Protein AF-A0A433DBE7-F1 (afdb_monomer)

Foldseek 3Di:
DDDVVVVPDDLVVVLVVLLPDDPVVLVVQLVPDVVSVCSSLADLQNQQAAAPCPPPDLVRLQVDALVNLLVVLVSHDLSNLCSHAHHASASHHLRYACSSVLSNQQRRQAHQEYHHENYPHDALQVNLVSLVVSCVVPVVRANQRHQEYHHHHPPPDPVGQRFDFPVSVVSNQVSNVSNNDDDPPPPPDDDDDDDDDDDDDDDDDPPSPHYQFDQAPPPSRGTWDQAAAQPPPRDDPDRTHGLQRWQAAPQPRGTHDPVCCVVFWDQAQDPPPPDDDRSHIHGPVRLVVQAAPPVRHRDDVVFFDCAAPPPRDGDGDHDPPPDDDDGHHDPVRVPDDDDDDDDDDDDPCVVVVVVVVVVPDDD

Sequence (363 aa):
MSHPALLAIPRELTISIAAYFPLRDLVRLANVNRELRSLVYDAFDFWSDLTLTEGMSVEQREALSDDMLENFISVFTLQARSGIHHVDISESGPQVTTRSVDFILTHCPNLRTFSLKSCASINPDNLAHTLTLLLFKNPPLRLPHLSNLYLRNELRQEDRILQADFTTITTIEYCLRTFSCLEPSSSTNAPATPTQTATQTATKSPSLKLTDLHTCELCRNYYAAPTPPCSRCGALNHSHLCFVCQSFCDGCFAQFCHRCVSHECRAVMCQCTLKDMDVMCYCRSCRGGHQCAGCGHLWCPKHIVETCTKCHVAGWCQTCAVQRGGALVCAGCVDSKEKMRSEGDGKWWQKLLRLEREGGKGL

InterPro domains:
  IPR001810 F-box domain [PF12937] (7-52)
  IPR001810 F-box domain [PS50181] (3-50)
  IPR032675 Leucine-rich repeat domain superfamily [G3DSA:3.80.10.10] (3-153)
  IPR036047 F-box-like domain superfamily [SSF81383] (4-58)

Nearest PDB structures (foldseek):
  5jh5-assembly1_A  TM=5.463E-01  e=1.132E-05  Homo sapiens
  1fs2-assembly1_C  TM=3.642E-01  e=5.449E-05  Homo sapiens
  7pmn-assembly1_L  TM=6.104E-01  e=4.445E-03  Saccharomyces cerevisiae
  3v7d-assembly1_B  TM=5.652E-01  e=2.487E-01  Saccharomyces cerevisiae S288C

pLDDT: mean 73.62, std 21.3, range [32.91, 98.19]

Organism: NCBI:txid994334

Radius of gyration: 27.92 Å; Cα contacts (8 Å, |Δi|>4): 488; chains: 1; bounding box: 74×43×86 Å

Structure (mmCIF, N/CA/C/O backbone):
data_AF-A0A433DBE7-F1
#
_entry.id   AF-A0A433DBE7-F1
#
loop_
_atom_site.group_PDB
_atom_site.id
_atom_site.type_symbol
_atom_site.label_atom_id
_atom_site.label_alt_id
_atom_site.label_comp_id
_atom_site.label_asym_id
_atom_site.label_entity_id
_atom_site.label_seq_id
_atom_site.pdbx_PDB_ins_code
_atom_site.Cartn_x
_atom_site.Cartn_y
_atom_site.Cartn_z
_atom_site.occupancy
_atom_site.B_iso_or_equiv
_atom_site.auth_seq_id
_atom_site.auth_comp_id
_atom_site.auth_asym_id
_atom_site.auth_atom_id
_atom_site.pdbx_PDB_model_num
ATOM 1 N N . MET A 1 1 ? 34.706 0.590 -18.967 1.00 50.75 1 MET A N 1
ATOM 2 C CA . MET A 1 1 ? 34.874 -0.462 -19.993 1.00 50.75 1 MET A CA 1
ATOM 3 C C . MET A 1 1 ? 33.715 -1.432 -19.850 1.00 50.75 1 MET A C 1
ATOM 5 O O . MET A 1 1 ? 33.686 -2.195 -18.895 1.00 50.75 1 MET A O 1
ATOM 9 N N . SER A 1 2 ? 32.707 -1.326 -20.711 1.00 52.03 2 SER A N 1
ATOM 10 C CA . SER A 1 2 ? 31.587 -2.268 -20.767 1.00 52.03 2 SER A CA 1
ATOM 11 C C . SER A 1 2 ? 32.088 -3.593 -21.348 1.00 52.03 2 SER A C 1
ATOM 13 O O . SER A 1 2 ? 32.649 -3.610 -22.440 1.00 52.03 2 SER A O 1
ATOM 15 N N . HIS A 1 3 ? 31.942 -4.699 -20.613 1.00 56.44 3 HIS A N 1
ATOM 16 C CA . HIS A 1 3 ? 32.253 -6.027 -21.142 1.00 56.44 3 HIS A CA 1
ATOM 17 C C . HIS A 1 3 ? 31.269 -6.351 -22.283 1.00 56.44 3 HIS A C 1
ATOM 19 O O . HIS A 1 3 ? 30.069 -6.444 -22.018 1.00 56.44 3 HIS A O 1
ATOM 25 N N . PRO A 1 4 ? 31.733 -6.562 -23.529 1.00 67.88 4 PRO A N 1
ATOM 26 C CA . PRO A 1 4 ? 30.855 -6.756 -24.688 1.00 67.88 4 PRO A CA 1
ATOM 27 C C . PRO A 1 4 ? 30.027 -8.052 -24.630 1.00 67.88 4 PRO A C 1
ATOM 29 O O . PRO A 1 4 ? 29.067 -8.201 -25.375 1.00 67.88 4 PRO A O 1
ATOM 32 N N . ALA A 1 5 ? 30.364 -8.983 -23.731 1.00 73.94 5 ALA A N 1
ATOM 33 C CA . ALA A 1 5 ? 29.728 -10.295 -23.657 1.00 73.94 5 ALA A CA 1
ATOM 34 C C . ALA A 1 5 ? 28.275 -10.267 -23.144 1.00 73.94 5 ALA A C 1
ATOM 36 O O . ALA A 1 5 ? 27.462 -11.056 -23.610 1.00 73.94 5 ALA A O 1
ATOM 37 N N . LEU A 1 6 ? 27.928 -9.366 -22.215 1.00 68.44 6 LEU A N 1
ATOM 38 C CA . LEU A 1 6 ? 26.564 -9.295 -21.661 1.00 68.44 6 LEU A CA 1
ATOM 39 C C . LEU A 1 6 ? 25.568 -8.653 -22.634 1.00 68.44 6 LEU A C 1
ATOM 41 O O . LEU A 1 6 ? 24.404 -9.030 -22.642 1.00 68.44 6 LEU A O 1
ATOM 45 N N . LEU A 1 7 ? 26.032 -7.730 -23.481 1.00 72.69 7 LEU A N 1
ATOM 46 C CA . LEU A 1 7 ? 25.197 -7.074 -24.495 1.00 72.69 7 LEU A CA 1
ATOM 47 C C . LEU A 1 7 ? 24.968 -7.950 -25.736 1.00 72.69 7 LEU A C 1
ATOM 49 O O . LEU A 1 7 ? 24.105 -7.651 -26.551 1.00 72.69 7 LEU A O 1
ATOM 53 N N . ALA A 1 8 ? 25.723 -9.043 -25.878 1.00 87.62 8 ALA A N 1
ATOM 54 C CA . ALA A 1 8 ? 25.512 -10.029 -26.935 1.00 87.62 8 ALA A CA 1
ATOM 55 C C . ALA A 1 8 ? 24.363 -11.006 -26.622 1.00 87.62 8 ALA A C 1
ATOM 57 O O . ALA A 1 8 ? 23.946 -11.759 -27.501 1.00 87.62 8 ALA A O 1
ATOM 58 N N . ILE A 1 9 ? 23.863 -11.022 -25.379 1.00 89.19 9 ILE A N 1
ATOM 59 C C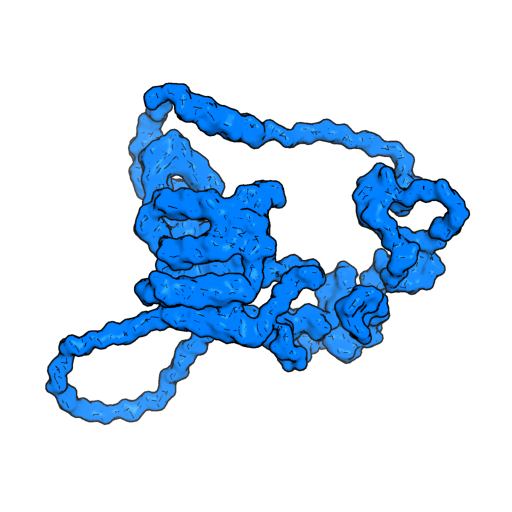A . ILE A 1 9 ? 22.735 -11.866 -24.985 1.00 89.19 9 ILE A CA 1
ATOM 60 C C . ILE A 1 9 ? 21.443 -11.236 -25.529 1.00 89.19 9 ILE A C 1
ATOM 62 O O . ILE A 1 9 ? 21.186 -10.063 -25.252 1.00 89.19 9 ILE A O 1
ATOM 66 N N . PRO A 1 10 ? 20.599 -11.993 -26.256 1.00 92.81 10 PRO A N 1
ATOM 67 C CA . PRO A 1 10 ? 19.281 -11.532 -26.677 1.00 92.81 10 PRO A CA 1
ATOM 68 C C . PRO A 1 10 ? 18.478 -10.913 -25.528 1.00 92.81 10 PRO A C 1
ATOM 70 O O . PRO A 1 10 ? 18.508 -11.395 -24.387 1.00 92.81 10 PRO A O 1
ATOM 73 N N . ARG A 1 11 ? 17.733 -9.847 -25.835 1.00 90.88 11 ARG A N 1
ATOM 74 C CA . ARG A 1 11 ? 16.948 -9.084 -24.854 1.00 90.88 11 ARG A CA 1
ATOM 75 C C . ARG A 1 11 ? 16.000 -9.991 -24.073 1.00 90.88 11 ARG A C 1
ATOM 77 O O . ARG A 1 11 ? 15.890 -9.864 -22.859 1.00 90.88 11 ARG A O 1
ATOM 84 N N . GLU A 1 12 ? 15.366 -10.931 -24.756 1.00 90.38 12 GLU A N 1
ATOM 85 C CA . GLU A 1 12 ? 14.379 -11.862 -24.213 1.00 90.38 12 GLU A CA 1
ATOM 86 C C . GLU A 1 12 ? 15.004 -12.801 -23.176 1.00 90.38 12 GLU A C 1
ATOM 88 O O . GLU A 1 12 ? 14.407 -13.062 -22.132 1.00 90.38 12 GLU A O 1
ATOM 93 N N . LEU A 1 13 ? 16.234 -13.265 -23.424 1.00 92.38 13 LEU A N 1
ATOM 94 C CA . LEU A 1 13 ? 16.976 -14.096 -22.475 1.00 92.38 13 LEU A CA 1
ATOM 95 C C . LEU A 1 13 ? 17.430 -13.281 -21.265 1.00 92.38 13 LEU A C 1
ATOM 97 O O . LEU A 1 13 ? 17.330 -13.761 -20.140 1.00 92.38 13 LEU A O 1
ATOM 101 N N . THR A 1 14 ? 17.862 -12.036 -21.474 1.00 91.25 14 THR A N 1
ATOM 102 C CA . THR A 1 14 ? 18.211 -11.129 -20.370 1.00 91.25 14 THR A CA 1
ATOM 103 C C . THR A 1 14 ? 16.998 -10.852 -19.482 1.00 91.25 14 THR A C 1
ATOM 105 O O . THR A 1 14 ? 17.114 -10.925 -18.261 1.00 91.25 14 THR A O 1
ATOM 108 N N . ILE A 1 15 ? 15.825 -10.610 -20.082 1.00 91.00 15 ILE A N 1
ATOM 109 C CA . ILE A 1 15 ? 14.562 -10.441 -19.350 1.00 91.00 15 ILE A CA 1
ATOM 110 C C . ILE A 1 15 ? 14.216 -11.726 -18.584 1.00 91.00 15 ILE A C 1
ATOM 112 O O . ILE A 1 15 ? 13.921 -11.679 -17.394 1.00 91.00 15 ILE A O 1
ATOM 116 N N . SER A 1 16 ? 14.319 -12.884 -19.237 1.00 92.62 16 SER A N 1
ATOM 117 C CA . SER A 1 16 ? 14.012 -14.177 -18.614 1.00 92.62 16 SER A CA 1
ATOM 118 C C . SER A 1 16 ? 14.919 -14.480 -17.420 1.00 92.62 16 SER A C 1
ATOM 120 O O . SER A 1 16 ? 14.446 -14.991 -16.414 1.00 92.62 16 SER A O 1
ATOM 122 N N . ILE A 1 17 ? 16.211 -14.143 -17.499 1.00 93.31 17 ILE A N 1
ATOM 123 C CA . ILE A 1 17 ? 17.152 -14.294 -16.380 1.00 93.31 17 ILE A CA 1
ATOM 124 C C . ILE A 1 17 ? 16.806 -13.308 -15.259 1.00 93.31 17 ILE A C 1
ATOM 126 O O . ILE A 1 17 ? 16.744 -13.698 -14.095 1.00 93.31 17 ILE A O 1
ATOM 130 N N . ALA A 1 18 ? 16.562 -12.041 -15.607 1.00 94.06 18 ALA A N 1
ATOM 131 C CA . ALA A 1 18 ? 16.257 -10.993 -14.640 1.00 94.06 18 ALA A CA 1
ATOM 132 C C . ALA A 1 18 ? 14.941 -11.248 -13.885 1.00 94.06 18 ALA A C 1
ATOM 134 O O . ALA A 1 18 ? 14.859 -10.904 -12.712 1.00 94.06 18 ALA A O 1
ATOM 135 N N . ALA A 1 19 ? 13.963 -11.927 -14.494 1.00 92.75 19 ALA A N 1
ATOM 136 C CA . ALA A 1 19 ? 12.694 -12.297 -13.857 1.00 92.75 19 ALA A CA 1
ATOM 137 C C . ALA A 1 19 ? 12.853 -13.134 -12.570 1.00 92.75 19 ALA A C 1
ATOM 139 O O . ALA A 1 19 ? 11.936 -13.185 -11.755 1.00 92.75 19 ALA A O 1
ATOM 140 N N . TYR A 1 20 ? 14.002 -13.790 -12.376 1.00 93.69 20 TYR A N 1
ATOM 141 C CA . TYR A 1 20 ? 14.302 -14.567 -11.168 1.00 93.69 20 TYR A CA 1
ATOM 142 C C . TYR A 1 20 ? 14.985 -13.752 -10.064 1.00 93.69 20 TYR A C 1
ATOM 144 O O . TYR A 1 20 ? 15.250 -14.289 -8.986 1.00 93.69 20 TYR A O 1
ATOM 152 N N . PHE A 1 21 ? 15.315 -12.483 -10.311 1.00 92.81 21 PHE A N 1
ATOM 153 C CA . PHE A 1 21 ? 15.947 -11.632 -9.312 1.00 92.81 21 PHE A CA 1
ATOM 154 C C . PHE A 1 21 ? 14.909 -10.959 -8.412 1.00 92.81 21 PHE A C 1
ATOM 156 O O . PHE A 1 21 ? 13.890 -10.473 -8.902 1.00 92.81 21 PHE A O 1
ATOM 163 N N . PRO A 1 22 ? 15.175 -10.863 -7.096 1.00 90.56 22 PRO A N 1
ATOM 164 C CA . PRO A 1 22 ? 14.354 -10.044 -6.219 1.00 90.56 22 PRO A CA 1
ATOM 165 C C . PRO A 1 22 ? 14.453 -8.568 -6.628 1.00 90.56 22 PRO A C 1
ATOM 167 O O . PRO A 1 22 ? 15.457 -8.134 -7.203 1.00 90.56 22 PRO A O 1
ATOM 170 N N . LEU A 1 23 ? 13.446 -7.772 -6.256 1.00 89.06 23 LEU A N 1
ATOM 171 C CA . LEU A 1 23 ? 13.326 -6.349 -6.603 1.00 89.06 23 LEU A CA 1
ATOM 172 C C . LEU A 1 23 ? 14.629 -5.561 -6.382 1.00 89.06 23 LEU A C 1
ATOM 174 O O . LEU A 1 23 ? 15.080 -4.796 -7.235 1.00 89.06 23 LEU A O 1
ATOM 178 N N . ARG A 1 24 ? 15.290 -5.797 -5.244 1.00 89.94 24 ARG A N 1
ATOM 179 C CA . ARG A 1 24 ? 16.562 -5.153 -4.892 1.00 89.94 24 ARG A CA 1
ATOM 180 C C . ARG A 1 24 ? 17.674 -5.441 -5.903 1.00 89.94 24 ARG A C 1
ATOM 182 O O . ARG A 1 24 ? 18.467 -4.550 -6.216 1.00 89.94 24 ARG A O 1
ATOM 189 N N . ASP A 1 25 ? 17.764 -6.675 -6.380 1.00 93.19 25 ASP A N 1
ATOM 190 C CA . ASP A 1 25 ? 18.805 -7.089 -7.315 1.00 93.19 25 ASP A CA 1
ATOM 191 C C . ASP A 1 25 ? 18.465 -6.678 -8.752 1.00 93.19 25 ASP A C 1
ATOM 193 O O . ASP A 1 25 ? 19.377 -6.321 -9.497 1.00 93.19 25 ASP A O 1
ATOM 197 N N . LEU A 1 26 ? 17.178 -6.570 -9.104 1.00 93.62 26 LEU A N 1
ATOM 198 C CA . LEU A 1 26 ? 16.728 -5.920 -10.341 1.00 93.62 26 LEU A CA 1
ATOM 199 C C . LEU A 1 26 ? 17.168 -4.453 -10.411 1.00 93.62 26 LEU A C 1
ATOM 201 O O . LEU A 1 26 ? 17.755 -4.027 -11.406 1.00 93.62 26 LEU A O 1
ATOM 205 N N . VAL A 1 27 ? 16.964 -3.684 -9.337 1.00 92.38 27 VAL A N 1
ATOM 206 C CA . VAL A 1 27 ? 17.401 -2.277 -9.274 1.00 92.38 27 VAL A CA 1
ATOM 207 C C . VAL A 1 27 ? 18.926 -2.166 -9.378 1.00 92.38 27 VAL A C 1
ATOM 209 O O . VAL A 1 27 ? 19.447 -1.286 -10.066 1.00 92.38 27 VAL A O 1
ATOM 212 N N . ARG A 1 28 ? 19.671 -3.082 -8.748 1.00 93.75 28 ARG A N 1
ATOM 213 C CA . ARG A 1 28 ? 21.136 -3.142 -8.885 1.00 93.75 28 ARG A CA 1
ATOM 214 C C . ARG A 1 28 ? 21.564 -3.467 -10.310 1.00 93.75 28 ARG A C 1
ATOM 216 O O . ARG A 1 28 ? 22.473 -2.813 -10.813 1.00 93.75 28 ARG A O 1
ATOM 223 N N . LEU A 1 29 ? 20.905 -4.428 -10.957 1.00 93.81 29 LEU A N 1
ATOM 224 C CA . LEU A 1 29 ? 21.154 -4.793 -12.349 1.00 93.81 29 LEU A CA 1
ATOM 225 C C . LEU A 1 29 ? 20.909 -3.599 -13.281 1.00 93.81 29 LEU A C 1
ATOM 227 O O . LEU A 1 29 ? 21.748 -3.300 -14.131 1.00 93.81 29 LEU A O 1
ATOM 231 N N . ALA A 1 30 ? 19.814 -2.867 -13.068 1.00 93.75 30 ALA A N 1
ATOM 232 C CA . ALA A 1 30 ? 19.486 -1.651 -13.809 1.00 93.75 30 ALA A CA 1
ATOM 233 C C . ALA A 1 30 ? 20.556 -0.553 -13.660 1.00 93.75 30 ALA A C 1
ATOM 235 O O . ALA A 1 30 ? 20.734 0.264 -14.559 1.00 93.75 30 ALA A O 1
ATOM 236 N N . ASN A 1 31 ? 21.308 -0.541 -12.557 1.00 93.50 31 ASN A N 1
ATOM 237 C CA . ASN A 1 31 ? 22.376 0.431 -12.317 1.00 93.50 31 ASN A CA 1
ATOM 238 C C . ASN A 1 31 ? 23.736 0.029 -12.917 1.00 93.50 31 ASN A C 1
ATOM 240 O O . ASN A 1 31 ? 24.676 0.819 -12.855 1.00 93.50 31 ASN A O 1
ATOM 244 N N . VAL A 1 32 ? 23.864 -1.159 -13.519 1.00 93.06 32 VAL A N 1
ATOM 245 C CA . VAL A 1 32 ? 25.127 -1.610 -14.133 1.00 93.06 32 VAL A CA 1
ATOM 246 C C . VAL A 1 32 ? 25.443 -0.829 -15.412 1.00 93.06 32 VAL A C 1
ATOM 248 O O . VAL A 1 32 ? 26.590 -0.439 -15.627 1.00 93.06 32 VAL A O 1
ATOM 251 N N . ASN A 1 33 ? 24.452 -0.613 -16.284 1.00 92.50 33 ASN A N 1
ATOM 252 C CA . ASN A 1 33 ? 24.598 0.191 -17.499 1.00 92.50 33 ASN A CA 1
ATOM 253 C C . ASN A 1 33 ? 23.239 0.713 -18.009 1.00 92.50 33 ASN A C 1
ATOM 255 O O . ASN A 1 33 ? 22.182 0.241 -17.598 1.00 92.50 33 ASN A O 1
ATOM 259 N N . ARG A 1 34 ? 23.268 1.680 -18.937 1.00 92.00 34 ARG A N 1
ATOM 260 C CA . ARG A 1 34 ? 22.068 2.348 -19.478 1.00 92.00 34 ARG A CA 1
ATOM 261 C C . ARG A 1 34 ? 21.113 1.407 -20.225 1.00 92.00 34 ARG A C 1
ATOM 263 O O . ARG A 1 34 ? 19.908 1.634 -20.206 1.00 92.00 34 ARG A O 1
ATOM 270 N N . GLU A 1 35 ? 21.638 0.386 -20.888 1.00 91.44 35 GLU A N 1
ATOM 271 C CA . GLU A 1 35 ? 20.850 -0.548 -21.697 1.00 91.44 35 GLU A CA 1
ATOM 272 C C . GLU A 1 35 ? 20.056 -1.503 -20.800 1.00 91.44 35 GLU A C 1
ATOM 274 O O . GLU A 1 35 ? 18.844 -1.633 -20.956 1.00 91.44 35 GLU A O 1
ATOM 279 N N . LEU A 1 36 ? 20.706 -2.055 -19.769 1.00 92.44 36 LEU A N 1
ATOM 280 C CA . LEU A 1 36 ? 20.051 -2.816 -18.703 1.00 92.44 36 LEU A CA 1
ATOM 281 C C . LEU A 1 36 ? 19.061 -1.953 -17.924 1.00 92.44 36 LEU A C 1
ATOM 283 O O . LEU A 1 36 ? 17.992 -2.437 -17.569 1.00 92.44 36 LEU A O 1
ATOM 287 N N . ARG A 1 37 ? 19.381 -0.672 -17.703 1.00 93.69 37 ARG A N 1
ATOM 288 C CA . ARG A 1 37 ? 18.461 0.279 -17.073 1.00 93.69 37 ARG A CA 1
ATOM 289 C C . ARG A 1 37 ? 17.140 0.367 -17.831 1.00 93.69 37 ARG A C 1
ATOM 291 O O . ARG A 1 37 ? 16.094 0.186 -17.222 1.00 93.69 37 ARG A O 1
ATOM 298 N N . SER A 1 38 ? 17.195 0.635 -19.136 1.00 92.81 38 SER A N 1
ATOM 299 C CA . SER A 1 38 ? 15.995 0.690 -19.983 1.00 92.81 38 SER A CA 1
ATOM 300 C C . SER A 1 38 ? 15.298 -0.666 -20.016 1.00 92.81 38 SER A C 1
ATOM 302 O O . SER A 1 38 ? 14.111 -0.744 -19.737 1.00 92.81 38 SER A O 1
ATOM 304 N N . LEU A 1 39 ? 16.036 -1.758 -20.228 1.00 92.88 39 LEU A N 1
ATOM 305 C CA . LEU A 1 39 ? 15.462 -3.102 -20.277 1.00 92.88 39 LEU A CA 1
ATOM 306 C C . LEU A 1 39 ? 14.678 -3.458 -19.007 1.00 92.88 39 LEU A C 1
ATOM 308 O O . LEU A 1 39 ? 13.568 -3.967 -19.119 1.00 92.88 39 LEU A O 1
ATOM 312 N N . VAL A 1 40 ? 15.237 -3.179 -17.828 1.00 94.12 40 VAL A N 1
ATOM 313 C CA . VAL A 1 40 ? 14.621 -3.491 -16.533 1.00 94.12 40 VAL A CA 1
ATOM 314 C C . VAL A 1 40 ? 13.462 -2.538 -16.230 1.00 94.12 40 VAL A C 1
ATOM 316 O O . VAL A 1 40 ? 12.374 -3.002 -15.904 1.00 94.12 40 VAL A O 1
ATOM 319 N N . TYR A 1 41 ? 13.640 -1.221 -16.383 1.00 93.88 41 TYR A N 1
ATOM 320 C CA . TYR A 1 41 ? 12.588 -0.242 -16.070 1.00 93.88 41 TYR A CA 1
ATOM 321 C C . TYR A 1 41 ? 11.450 -0.175 -17.101 1.00 93.88 41 TYR A C 1
ATOM 323 O O . TYR A 1 41 ? 10.397 0.366 -16.774 1.00 93.88 41 TYR A O 1
ATOM 331 N N . ASP A 1 42 ? 11.624 -0.748 -18.297 1.00 92.88 42 ASP A N 1
ATOM 332 C CA . ASP A 1 42 ? 10.579 -0.861 -19.327 1.00 92.88 42 ASP A CA 1
ATOM 333 C C . ASP A 1 42 ? 9.865 -2.223 -19.319 1.00 92.88 42 ASP A C 1
ATOM 335 O O . ASP A 1 42 ? 8.854 -2.401 -20.003 1.00 92.88 42 ASP A O 1
ATOM 339 N N . ALA A 1 43 ? 10.373 -3.203 -18.566 1.00 91.62 43 ALA A N 1
ATOM 340 C CA . ALA A 1 43 ? 9.785 -4.534 -18.491 1.00 91.62 43 ALA A CA 1
ATOM 341 C C . ALA A 1 43 ? 8.510 -4.526 -17.637 1.00 91.62 43 ALA A C 1
ATOM 343 O O . ALA A 1 43 ? 8.567 -4.496 -16.413 1.00 91.62 43 ALA A O 1
ATOM 344 N N . PHE A 1 44 ? 7.356 -4.593 -18.303 1.00 91.00 44 PHE A N 1
ATOM 345 C CA . PHE A 1 44 ? 6.025 -4.619 -17.686 1.00 91.00 44 PHE A CA 1
ATOM 346 C C . PHE A 1 44 ? 5.895 -5.660 -16.560 1.00 91.00 44 PHE A C 1
ATOM 348 O O . PHE A 1 44 ? 5.421 -5.332 -15.476 1.00 91.00 44 PHE A O 1
ATOM 355 N N . ASP A 1 45 ? 6.364 -6.889 -16.793 1.00 88.50 45 ASP A N 1
ATOM 356 C CA . ASP A 1 45 ? 6.149 -8.015 -15.875 1.00 88.50 45 ASP A CA 1
ATOM 357 C C . ASP A 1 45 ? 6.997 -7.949 -14.594 1.00 88.50 45 ASP A C 1
ATOM 359 O O . ASP A 1 45 ? 6.668 -8.598 -13.606 1.00 88.50 45 ASP A O 1
ATOM 363 N N . PHE A 1 46 ? 8.083 -7.168 -14.572 1.00 92.88 46 PHE A N 1
ATOM 364 C CA . PHE A 1 46 ? 8.984 -7.111 -13.410 1.00 92.88 46 PHE A CA 1
ATOM 365 C C . PHE A 1 46 ? 8.414 -6.324 -12.241 1.00 92.88 46 PHE A C 1
ATOM 367 O O . PHE A 1 46 ? 8.810 -6.537 -11.099 1.00 92.88 46 PHE A O 1
ATOM 374 N N . TRP A 1 47 ? 7.500 -5.403 -12.529 1.00 94.88 47 TRP A N 1
ATOM 375 C CA . TRP A 1 47 ? 7.003 -4.440 -11.552 1.00 94.88 47 TRP A CA 1
ATOM 376 C C . TRP A 1 47 ? 5.578 -4.755 -11.108 1.00 94.88 47 TRP A C 1
ATOM 378 O O . TRP A 1 47 ? 4.935 -3.914 -10.486 1.00 94.88 47 TRP A O 1
ATOM 388 N N . SER A 1 48 ? 5.071 -5.960 -11.405 1.00 95.38 48 SER A N 1
ATOM 389 C CA . SER A 1 48 ? 3.716 -6.359 -11.014 1.00 95.38 48 SER A CA 1
ATOM 390 C C . SER A 1 48 ? 3.493 -6.332 -9.509 1.00 95.38 48 SER A C 1
ATOM 392 O O . SER A 1 48 ? 2.372 -6.072 -9.064 1.00 95.38 48 SER A O 1
ATOM 394 N N . ASP A 1 49 ? 4.556 -6.586 -8.748 1.00 95.88 49 ASP A N 1
ATOM 395 C CA . ASP A 1 49 ? 4.588 -6.511 -7.295 1.00 95.88 49 ASP A CA 1
ATOM 396 C C . ASP A 1 49 ? 5.711 -5.574 -6.849 1.00 95.88 49 ASP A C 1
ATOM 398 O O . ASP A 1 49 ? 6.893 -5.820 -7.099 1.00 95.88 49 ASP A O 1
ATOM 402 N N . LEU A 1 50 ? 5.321 -4.469 -6.220 1.00 95.81 50 LEU A N 1
ATOM 403 C CA . LEU A 1 50 ? 6.218 -3.452 -5.714 1.00 95.81 50 LEU A CA 1
ATOM 404 C C . LEU A 1 50 ? 6.154 -3.391 -4.189 1.00 95.81 50 LEU A C 1
ATOM 406 O O . LEU A 1 50 ? 5.540 -2.496 -3.605 1.00 95.81 50 LEU A O 1
ATOM 410 N N . THR A 1 51 ? 6.835 -4.342 -3.557 1.00 95.00 51 THR A N 1
ATOM 411 C CA . THR A 1 51 ? 7.026 -4.377 -2.106 1.00 95.00 51 THR A CA 1
ATOM 412 C C . THR A 1 51 ? 8.324 -3.658 -1.736 1.00 95.00 51 THR A C 1
ATOM 414 O O . THR A 1 51 ? 9.423 -4.191 -1.885 1.00 95.00 51 THR A O 1
ATOM 417 N N . LEU A 1 52 ? 8.210 -2.408 -1.281 1.00 92.62 52 LEU A N 1
ATOM 418 C CA . LEU A 1 52 ? 9.370 -1.523 -1.119 1.00 92.62 52 LEU A CA 1
ATOM 419 C C . LEU A 1 52 ? 10.086 -1.687 0.213 1.00 92.62 52 LEU A C 1
ATOM 421 O O . LEU A 1 52 ? 11.265 -1.366 0.288 1.00 92.62 52 LEU A O 1
ATOM 425 N N . THR A 1 53 ? 9.408 -2.193 1.240 1.00 91.56 53 THR A N 1
ATOM 426 C CA . THR A 1 53 ? 9.962 -2.327 2.593 1.00 91.56 53 THR A CA 1
ATOM 427 C C . THR A 1 53 ? 10.524 -3.718 2.897 1.00 91.56 53 THR A C 1
ATOM 429 O O . THR A 1 53 ? 11.130 -3.921 3.954 1.00 91.56 53 THR A O 1
ATOM 432 N N . GLU A 1 54 ? 10.400 -4.672 1.968 1.00 90.62 54 GLU A N 1
ATOM 433 C CA . GLU A 1 54 ? 10.902 -6.034 2.146 1.00 90.62 54 GLU A CA 1
ATOM 434 C C . GLU A 1 54 ? 12.433 -6.060 2.274 1.00 90.62 54 GLU A C 1
ATOM 436 O O . GLU A 1 54 ? 13.181 -5.516 1.460 1.00 90.62 54 GLU A O 1
ATOM 441 N N . GLY A 1 55 ? 12.919 -6.701 3.340 1.00 88.00 55 GLY A N 1
ATOM 442 C CA . GLY A 1 55 ? 14.351 -6.819 3.618 1.00 88.00 55 GLY A CA 1
ATOM 443 C C . GLY A 1 55 ? 15.038 -5.516 4.051 1.00 88.00 55 GLY A C 1
ATOM 444 O O . GLY A 1 55 ? 16.266 -5.510 4.186 1.00 88.00 55 GLY A O 1
ATOM 445 N N . MET A 1 56 ? 14.288 -4.431 4.286 1.00 91.50 56 MET A N 1
ATOM 446 C CA . MET A 1 56 ? 14.818 -3.182 4.840 1.00 91.50 56 MET A CA 1
ATOM 447 C C . MET A 1 56 ? 14.914 -3.241 6.372 1.00 91.50 56 MET A C 1
ATOM 449 O O . MET A 1 56 ? 14.015 -3.734 7.060 1.00 91.50 56 MET A O 1
ATOM 453 N N . SER A 1 57 ? 15.995 -2.684 6.928 1.00 93.69 57 SER A N 1
ATOM 454 C CA . SER A 1 57 ? 16.095 -2.452 8.374 1.00 93.69 57 SER A CA 1
ATOM 455 C C . SER A 1 57 ? 15.067 -1.410 8.836 1.00 93.69 57 SER A C 1
ATOM 457 O O . SER A 1 57 ? 14.469 -0.706 8.020 1.00 93.69 57 SER A O 1
ATOM 459 N N . VAL A 1 58 ? 14.846 -1.302 10.147 1.00 91.19 58 VAL A N 1
ATOM 460 C CA . VAL A 1 58 ? 13.914 -0.308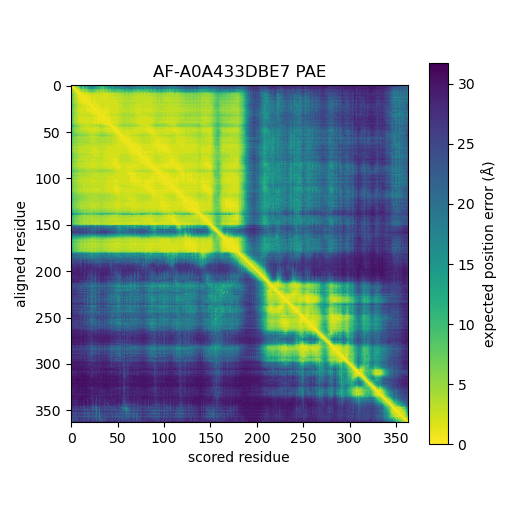 10.710 1.00 91.19 58 VAL A CA 1
ATOM 461 C C . VAL A 1 58 ? 14.340 1.108 10.318 1.00 91.19 58 VAL A C 1
ATOM 463 O O . VAL A 1 58 ? 13.529 1.871 9.808 1.00 91.19 58 VAL A O 1
ATOM 466 N N . GLU A 1 59 ? 15.629 1.424 10.432 1.00 94.44 59 GLU A N 1
ATOM 467 C CA . GLU A 1 59 ? 16.181 2.745 10.106 1.00 94.44 59 GLU A CA 1
ATOM 468 C C . GLU A 1 59 ? 16.017 3.076 8.620 1.00 94.44 59 GLU A C 1
ATOM 470 O O . GLU A 1 59 ? 15.766 4.219 8.248 1.00 94.44 59 GLU A O 1
ATOM 475 N N . GLN A 1 60 ? 16.149 2.070 7.751 1.00 91.81 60 GLN A N 1
ATOM 476 C CA . GLN A 1 60 ? 15.940 2.250 6.318 1.00 91.81 60 GLN A CA 1
ATOM 477 C C . GLN A 1 60 ? 14.470 2.533 6.005 1.00 91.81 60 GLN A C 1
ATOM 479 O O . GLN A 1 60 ? 14.185 3.396 5.178 1.00 91.81 60 GLN A O 1
ATOM 484 N N . ARG A 1 61 ? 13.539 1.825 6.657 1.00 94.00 61 ARG A N 1
ATOM 485 C CA . ARG A 1 61 ? 12.098 2.070 6.504 1.00 94.00 61 ARG A CA 1
ATOM 486 C C . ARG A 1 61 ? 11.704 3.446 7.026 1.00 94.00 61 ARG A C 1
ATOM 488 O O . ARG A 1 61 ? 10.877 4.114 6.413 1.00 94.00 61 ARG A O 1
ATOM 495 N N . GLU A 1 62 ? 12.333 3.895 8.109 1.00 92.38 62 GLU A N 1
ATOM 496 C CA . GLU A 1 62 ? 12.150 5.242 8.655 1.00 92.38 62 GLU A CA 1
ATOM 497 C C . GLU A 1 62 ? 12.687 6.349 7.740 1.0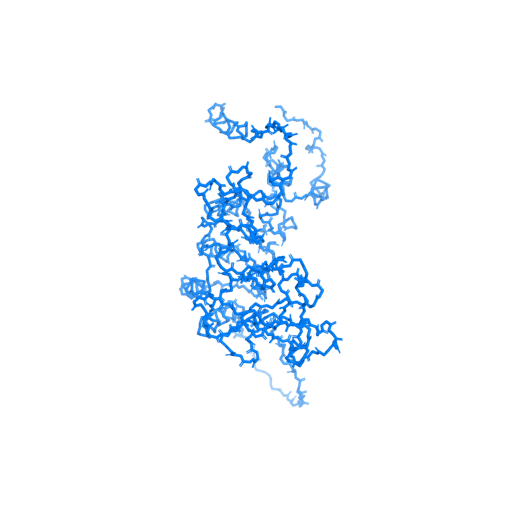0 92.38 62 GLU A C 1
ATOM 499 O O . GLU A 1 62 ? 12.140 7.453 7.723 1.00 92.38 62 GLU A O 1
ATOM 504 N N . ALA A 1 63 ? 13.735 6.047 6.970 1.00 94.69 63 ALA A N 1
ATOM 505 C CA . ALA A 1 63 ? 14.336 6.956 6.001 1.00 94.69 63 ALA A CA 1
ATOM 506 C C . ALA A 1 63 ? 13.614 6.990 4.644 1.00 94.69 63 ALA A C 1
ATOM 508 O O . ALA A 1 63 ? 13.928 7.854 3.826 1.00 94.69 63 ALA A O 1
ATOM 509 N N . LEU A 1 64 ? 12.682 6.066 4.380 1.00 95.50 64 LEU A N 1
ATOM 510 C CA . LEU A 1 64 ? 11.880 6.092 3.160 1.00 95.50 64 LEU A CA 1
ATOM 511 C C . LEU A 1 64 ? 10.960 7.317 3.190 1.00 95.50 64 LEU A C 1
ATOM 513 O O . LEU A 1 64 ? 10.211 7.500 4.147 1.00 95.50 64 LEU A O 1
ATOM 517 N N . SER A 1 65 ? 11.017 8.144 2.148 1.00 97.38 65 SER A N 1
ATOM 518 C CA . SER A 1 65 ? 10.263 9.396 2.044 1.00 97.38 65 SER A CA 1
ATOM 519 C C . SER A 1 65 ? 9.389 9.446 0.795 1.00 97.38 65 SER A C 1
ATOM 521 O O . SER A 1 65 ? 9.623 8.704 -0.164 1.00 97.38 65 SER A O 1
ATOM 523 N N . ASP A 1 66 ? 8.420 10.365 0.783 1.00 98.19 66 ASP A N 1
ATOM 524 C CA . ASP A 1 66 ? 7.597 10.638 -0.402 1.00 98.19 66 ASP A CA 1
ATOM 525 C C . ASP A 1 66 ? 8.460 10.900 -1.648 1.00 98.19 66 ASP A C 1
ATOM 527 O O . ASP A 1 66 ? 8.259 10.275 -2.684 1.00 98.19 66 ASP A O 1
ATOM 531 N N . ASP A 1 67 ? 9.488 11.749 -1.545 1.00 97.75 67 ASP A N 1
ATOM 532 C CA . ASP A 1 67 ? 10.337 12.084 -2.694 1.00 97.75 67 ASP A CA 1
ATOM 533 C C . ASP A 1 67 ? 11.117 10.865 -3.216 1.00 97.75 67 ASP A C 1
ATOM 535 O O . ASP A 1 67 ? 11.352 10.748 -4.418 1.00 97.75 67 ASP A O 1
ATOM 539 N N . MET A 1 68 ? 11.520 9.931 -2.348 1.00 96.19 68 MET A N 1
ATOM 540 C CA . MET A 1 68 ? 12.170 8.691 -2.790 1.00 96.19 68 MET A CA 1
ATOM 541 C C . MET A 1 68 ? 11.200 7.801 -3.570 1.00 96.19 68 MET A C 1
ATOM 543 O O . MET A 1 68 ? 11.578 7.263 -4.611 1.00 96.19 68 MET A O 1
ATOM 547 N N . LEU A 1 69 ? 9.961 7.675 -3.090 1.00 96.56 69 LEU A N 1
ATOM 548 C CA . LEU A 1 69 ? 8.904 6.902 -3.743 1.00 96.56 69 LEU A CA 1
ATOM 549 C C . LEU A 1 69 ? 8.534 7.497 -5.104 1.00 96.56 69 LEU A C 1
ATOM 551 O O . LEU A 1 69 ? 8.495 6.782 -6.108 1.00 96.56 69 LEU A O 1
ATOM 555 N N . GLU A 1 70 ? 8.339 8.813 -5.158 1.00 97.12 70 GLU A N 1
ATOM 556 C CA . GLU A 1 70 ? 8.032 9.535 -6.392 1.00 97.12 70 GLU A CA 1
ATOM 557 C C . GLU A 1 70 ? 9.177 9.442 -7.402 1.00 97.12 70 GLU A C 1
ATOM 559 O O . GLU A 1 70 ? 8.954 9.118 -8.571 1.00 97.12 70 GLU A O 1
ATOM 564 N N . ASN A 1 71 ? 10.421 9.663 -6.968 1.00 95.94 71 ASN A N 1
ATOM 565 C CA . ASN A 1 71 ? 11.590 9.536 -7.838 1.00 95.94 71 ASN A CA 1
ATOM 566 C C . ASN A 1 71 ? 11.742 8.108 -8.366 1.00 95.94 71 ASN A C 1
ATOM 568 O O . ASN A 1 71 ? 12.072 7.919 -9.532 1.00 95.94 71 ASN A O 1
ATOM 572 N N . PHE A 1 72 ? 11.468 7.102 -7.542 1.00 95.00 72 PHE A N 1
ATOM 573 C CA . PHE A 1 72 ? 11.559 5.713 -7.963 1.00 95.00 72 PHE A CA 1
ATOM 574 C C . PHE A 1 72 ? 10.491 5.360 -9.010 1.00 95.00 72 PHE A C 1
ATOM 576 O O . PHE A 1 72 ? 10.826 4.889 -10.097 1.00 95.00 72 PHE A O 1
ATOM 583 N N . ILE A 1 73 ? 9.219 5.669 -8.739 1.00 96.00 73 ILE A N 1
ATOM 584 C CA . ILE A 1 73 ? 8.111 5.374 -9.662 1.00 96.00 73 ILE A CA 1
ATOM 585 C C . ILE A 1 73 ? 8.192 6.238 -10.932 1.00 96.00 73 ILE A C 1
ATOM 587 O O . ILE A 1 73 ? 7.824 5.789 -12.021 1.00 96.00 73 ILE A O 1
ATOM 591 N N . SER A 1 74 ? 8.702 7.469 -10.832 1.00 95.38 74 SER A N 1
ATOM 592 C CA . SER A 1 74 ? 8.812 8.375 -11.981 1.00 95.38 74 SER A CA 1
ATOM 593 C C . SER A 1 74 ? 9.818 7.908 -13.039 1.00 95.38 74 SER A C 1
ATOM 595 O O . SER A 1 74 ? 9.674 8.274 -14.207 1.00 95.38 74 SER A O 1
ATOM 597 N N . VAL A 1 75 ? 10.781 7.053 -12.675 1.00 94.19 75 VAL A N 1
ATOM 598 C CA . VAL A 1 75 ? 11.737 6.452 -13.622 1.00 94.19 75 VAL A CA 1
ATOM 599 C C . VAL A 1 75 ? 11.070 5.415 -14.531 1.00 94.19 75 VAL A C 1
ATOM 601 O O . VAL A 1 75 ? 11.548 5.199 -15.644 1.00 94.19 75 VAL A O 1
ATOM 604 N N . PHE A 1 76 ? 9.960 4.802 -14.106 1.00 94.81 76 PHE A N 1
ATOM 605 C CA . PHE A 1 76 ? 9.221 3.849 -14.932 1.00 94.81 76 PHE A CA 1
ATOM 606 C C . PHE A 1 76 ? 8.548 4.539 -16.119 1.00 94.81 76 PHE A C 1
ATOM 608 O O . PHE A 1 76 ? 7.948 5.613 -15.976 1.00 94.81 76 PHE A O 1
ATOM 615 N N . THR A 1 77 ? 8.568 3.878 -17.277 1.00 94.88 77 THR A N 1
ATOM 616 C CA . THR A 1 77 ? 7.742 4.271 -18.422 1.00 94.88 77 THR A CA 1
ATOM 617 C C . THR A 1 77 ? 6.263 4.016 -18.152 1.00 94.88 77 THR A C 1
ATOM 619 O O . THR A 1 77 ? 5.894 3.235 -17.275 1.00 94.88 77 THR A O 1
ATOM 622 N N . LEU A 1 78 ? 5.386 4.658 -18.931 1.00 94.00 78 LEU A N 1
ATOM 623 C CA . LEU A 1 78 ? 3.936 4.467 -18.808 1.00 94.00 78 LEU A CA 1
ATOM 624 C C . LEU A 1 78 ? 3.542 2.984 -18.926 1.00 94.00 78 LEU A C 1
ATOM 626 O O . LEU A 1 78 ? 2.676 2.519 -18.189 1.00 94.00 78 LEU A O 1
ATOM 630 N N . GLN A 1 79 ? 4.215 2.239 -19.810 1.00 94.19 79 GLN A N 1
ATOM 631 C CA . GLN A 1 79 ? 4.012 0.801 -19.956 1.00 94.19 79 GLN A CA 1
ATOM 632 C C . GLN A 1 79 ? 4.370 0.054 -18.666 1.00 94.19 79 GLN A C 1
ATOM 634 O O . GLN A 1 79 ? 3.524 -0.668 -18.147 1.00 94.19 79 GLN A O 1
ATOM 639 N N . ALA A 1 80 ? 5.559 0.268 -18.099 1.00 94.69 80 ALA A N 1
ATOM 640 C CA . ALA A 1 80 ? 5.953 -0.384 -16.850 1.00 94.69 80 ALA A CA 1
ATOM 641 C C . ALA A 1 80 ? 5.024 -0.026 -15.679 1.00 94.69 80 ALA A C 1
ATOM 643 O O . ALA A 1 80 ? 4.595 -0.912 -14.946 1.00 94.69 80 ALA A O 1
ATOM 644 N N . ARG A 1 81 ? 4.604 1.242 -15.561 1.00 96.38 81 ARG A N 1
ATOM 645 C CA . ARG A 1 81 ? 3.632 1.661 -14.534 1.00 96.38 81 ARG A CA 1
ATOM 646 C C . ARG A 1 81 ? 2.268 0.996 -14.690 1.00 96.38 81 ARG A C 1
ATOM 648 O O . ARG A 1 81 ? 1.619 0.686 -13.696 1.00 96.38 81 ARG A O 1
ATOM 655 N N . SER A 1 82 ? 1.837 0.738 -15.925 1.00 95.44 82 SER A N 1
ATOM 656 C CA . SER A 1 82 ? 0.613 -0.028 -16.184 1.00 95.44 82 SER A CA 1
ATOM 657 C C . SER A 1 82 ? 0.738 -1.512 -15.806 1.00 95.44 82 SER A C 1
ATOM 659 O O . SER A 1 82 ? -0.283 -2.184 -15.674 1.00 95.44 82 SER A O 1
ATOM 661 N N . GLY A 1 83 ? 1.959 -2.019 -15.607 1.00 95.69 83 GLY A N 1
ATOM 662 C CA . GLY A 1 83 ? 2.217 -3.364 -15.090 1.00 95.69 83 GLY A CA 1
ATOM 663 C C . GLY A 1 83 ? 2.098 -3.477 -13.579 1.00 95.69 83 GLY A C 1
ATOM 664 O O . GLY A 1 83 ? 1.911 -4.578 -13.076 1.00 95.69 83 GLY A O 1
ATOM 665 N N . ILE A 1 84 ? 2.133 -2.359 -12.849 1.00 97.44 84 ILE A N 1
ATOM 666 C CA . ILE A 1 84 ? 2.080 -2.362 -11.387 1.00 97.44 84 ILE A CA 1
ATOM 667 C C . ILE A 1 84 ? 0.676 -2.759 -10.916 1.00 97.44 84 ILE A C 1
ATOM 669 O O . ILE A 1 84 ? -0.301 -2.036 -11.124 1.00 97.44 84 ILE A O 1
ATOM 673 N N . HIS A 1 85 ? 0.583 -3.913 -10.253 1.00 97.38 85 HIS A N 1
ATOM 674 C CA . HIS A 1 85 ? -0.669 -4.464 -9.728 1.00 97.38 85 HIS A CA 1
ATOM 675 C C . HIS A 1 85 ? -0.715 -4.474 -8.201 1.00 97.38 85 HIS A C 1
ATOM 677 O O . HIS A 1 85 ? -1.798 -4.349 -7.630 1.00 97.38 85 HIS A O 1
ATOM 683 N N . HIS A 1 86 ? 0.427 -4.612 -7.539 1.00 97.56 86 HIS A N 1
ATOM 684 C CA . HIS A 1 86 ? 0.540 -4.601 -6.087 1.00 97.56 86 HIS A CA 1
ATOM 685 C C . HIS A 1 86 ? 1.572 -3.555 -5.691 1.00 97.56 86 HIS A C 1
ATOM 687 O O . HIS A 1 86 ? 2.664 -3.521 -6.251 1.00 97.56 86 HIS A O 1
ATOM 693 N N . VAL A 1 87 ? 1.216 -2.690 -4.746 1.00 97.81 87 VAL A N 1
ATOM 694 C CA . VAL A 1 87 ? 2.158 -1.770 -4.107 1.00 97.81 87 VAL A CA 1
ATOM 695 C C . VAL A 1 87 ? 2.049 -1.961 -2.607 1.00 97.81 87 VAL A C 1
ATOM 697 O O . VAL A 1 87 ? 0.955 -1.860 -2.045 1.00 97.81 87 VAL A O 1
ATOM 700 N N . ASP A 1 88 ? 3.179 -2.221 -1.964 1.00 96.62 88 ASP A N 1
ATOM 701 C CA . ASP A 1 88 ? 3.275 -2.334 -0.517 1.00 96.62 88 ASP A CA 1
ATOM 702 C C . ASP A 1 88 ? 4.345 -1.375 0.023 1.00 96.62 88 ASP A C 1
ATOM 704 O O . ASP A 1 88 ? 5.542 -1.513 -0.246 1.00 96.62 88 ASP A O 1
ATOM 708 N N . ILE A 1 89 ? 3.880 -0.380 0.783 1.00 96.56 89 ILE A N 1
ATOM 709 C CA . ILE A 1 89 ? 4.714 0.569 1.533 1.00 96.56 89 ILE A CA 1
ATOM 710 C C . ILE A 1 89 ? 4.477 0.428 3.042 1.00 96.56 89 ILE A C 1
ATOM 712 O O . ILE A 1 89 ? 4.681 1.367 3.815 1.00 96.56 89 ILE A O 1
ATOM 716 N N . SER A 1 90 ? 4.034 -0.747 3.481 1.00 94.06 90 SER A N 1
ATOM 717 C CA . SER A 1 90 ? 3.766 -1.036 4.883 1.00 94.06 90 SER A CA 1
ATOM 718 C C . SER A 1 90 ? 5.010 -0.856 5.734 1.00 94.06 90 SER A C 1
ATOM 720 O O . SER A 1 90 ? 6.133 -1.115 5.303 1.00 94.06 90 SER A O 1
ATOM 722 N N . GLU A 1 91 ? 4.792 -0.434 6.973 1.00 92.25 91 GLU A N 1
ATOM 723 C CA . GLU A 1 91 ? 5.824 -0.175 7.972 1.00 92.25 91 GLU A CA 1
ATOM 724 C C . GLU A 1 91 ? 6.815 0.928 7.567 1.00 92.25 91 GLU A C 1
ATOM 726 O O . GLU A 1 91 ? 7.892 1.026 8.156 1.00 92.25 91 GLU A O 1
ATOM 731 N N . SER A 1 92 ? 6.455 1.763 6.586 1.00 94.31 92 SER A N 1
ATOM 732 C CA . SER A 1 92 ? 7.221 2.966 6.259 1.00 94.31 92 SER A CA 1
ATOM 733 C C . SER A 1 92 ? 7.185 3.989 7.391 1.00 94.31 92 SER A C 1
ATOM 735 O O . SER A 1 92 ? 6.207 4.107 8.141 1.00 94.31 92 SER A O 1
ATOM 737 N N . GLY A 1 93 ? 8.267 4.758 7.474 1.00 90.50 93 GLY A N 1
ATOM 738 C CA . GLY A 1 93 ? 8.443 5.832 8.436 1.00 90.50 93 GLY A CA 1
ATOM 739 C C . GLY A 1 93 ? 7.457 6.990 8.299 1.00 90.50 93 GLY A C 1
ATOM 740 O O . GLY A 1 93 ? 6.648 7.049 7.373 1.00 90.50 93 GLY A O 1
ATOM 741 N N . PRO A 1 94 ? 7.572 7.985 9.194 1.00 94.06 94 PRO A N 1
ATOM 742 C CA . PRO A 1 94 ? 6.713 9.166 9.184 1.00 94.06 94 PRO A CA 1
ATOM 743 C C . PRO A 1 94 ? 6.914 10.074 7.956 1.00 94.06 94 PRO A C 1
ATOM 745 O O . PRO A 1 94 ? 6.119 10.988 7.741 1.00 94.06 94 PRO A O 1
ATOM 748 N N . GLN A 1 95 ? 7.961 9.847 7.157 1.00 96.50 95 GLN A N 1
ATOM 749 C CA . GLN A 1 95 ? 8.245 10.616 5.942 1.00 96.50 95 GLN A CA 1
ATOM 750 C C . GLN A 1 95 ? 7.443 10.143 4.718 1.00 96.50 95 GLN A C 1
ATOM 752 O O . GLN A 1 95 ? 7.443 10.831 3.699 1.00 96.50 95 GLN A O 1
ATOM 757 N N . VAL A 1 96 ? 6.768 8.991 4.811 1.00 96.81 96 VAL A N 1
ATOM 758 C CA . VAL A 1 96 ? 5.786 8.540 3.818 1.00 96.81 96 VAL A CA 1
ATOM 759 C C . VAL A 1 96 ? 4.409 9.012 4.263 1.00 96.81 96 VAL A C 1
ATOM 761 O O . VAL A 1 96 ? 3.872 8.549 5.272 1.00 96.81 96 VAL A O 1
ATOM 764 N N . THR A 1 97 ? 3.842 9.957 3.523 1.00 97.44 97 THR A N 1
ATOM 765 C CA . THR A 1 97 ? 2.580 10.625 3.855 1.00 97.44 97 THR A CA 1
ATOM 766 C C . THR A 1 97 ? 1.488 10.299 2.835 1.00 97.44 97 THR A C 1
ATOM 768 O O . THR A 1 97 ? 1.655 9.480 1.927 1.00 97.44 97 THR A O 1
ATOM 771 N N . THR A 1 98 ? 0.333 10.958 2.950 1.00 96.81 98 THR A N 1
ATOM 772 C CA . THR A 1 98 ? -0.738 10.843 1.954 1.00 96.81 98 THR A CA 1
ATOM 773 C C . THR A 1 98 ? -0.357 11.405 0.578 1.00 96.81 98 THR A C 1
ATOM 775 O O . THR A 1 98 ? -1.053 11.114 -0.394 1.00 96.81 98 THR A O 1
ATOM 778 N N . ARG A 1 99 ? 0.762 12.138 0.452 1.00 97.62 99 ARG A N 1
ATOM 779 C CA . ARG A 1 99 ? 1.336 12.534 -0.844 1.00 97.62 99 ARG A CA 1
ATOM 780 C C . ARG A 1 99 ? 1.781 11.316 -1.660 1.00 97.62 99 ARG A C 1
ATOM 782 O O . ARG A 1 99 ? 1.435 11.230 -2.833 1.00 97.62 99 ARG A O 1
ATOM 789 N N . SER A 1 100 ? 2.444 10.339 -1.037 1.00 97.62 100 SER A N 1
ATOM 790 C CA . SER A 1 100 ? 2.783 9.075 -1.709 1.00 97.62 100 SER A CA 1
ATOM 791 C C . SER A 1 100 ? 1.551 8.312 -2.175 1.00 97.62 100 SER A C 1
ATOM 793 O O . SER A 1 100 ? 1.555 7.744 -3.263 1.00 97.62 100 SER A O 1
ATOM 795 N N . VAL A 1 101 ? 0.481 8.317 -1.373 1.00 97.12 101 VAL A N 1
ATOM 796 C CA . VAL A 1 101 ? -0.799 7.690 -1.739 1.00 97.12 101 VAL A CA 1
ATOM 797 C C . VAL A 1 101 ? -1.371 8.342 -2.998 1.00 97.12 101 VAL A C 1
ATOM 799 O O . VAL A 1 101 ? -1.677 7.633 -3.952 1.00 97.12 101 VAL A O 1
ATOM 802 N N . ASP A 1 102 ? -1.475 9.674 -3.021 1.00 97.25 102 ASP A N 1
ATOM 803 C CA . ASP A 1 102 ? -1.907 10.445 -4.197 1.00 97.25 102 ASP A CA 1
ATOM 804 C C . ASP A 1 102 ? -1.070 10.088 -5.432 1.00 97.25 102 ASP A C 1
ATOM 806 O O . ASP A 1 102 ? -1.605 9.682 -6.470 1.00 97.25 102 ASP A O 1
ATOM 810 N N . PHE A 1 103 ? 0.254 10.123 -5.286 1.00 97.69 103 PHE A N 1
ATOM 811 C CA . PHE A 1 103 ? 1.163 9.846 -6.384 1.00 97.69 103 PHE A CA 1
ATOM 812 C C . PHE A 1 103 ? 1.019 8.422 -6.933 1.00 97.69 103 PHE A C 1
ATOM 814 O O . PHE A 1 103 ? 0.936 8.248 -8.150 1.00 97.69 103 PHE A O 1
ATOM 821 N N . ILE A 1 104 ? 0.972 7.408 -6.064 1.00 97.69 104 ILE A N 1
ATOM 822 C CA . ILE A 1 104 ? 0.842 5.998 -6.459 1.00 97.69 104 ILE A CA 1
ATOM 823 C C . ILE A 1 104 ? -0.487 5.770 -7.178 1.00 97.69 104 ILE A C 1
ATOM 825 O O . ILE A 1 104 ? -0.501 5.192 -8.265 1.00 97.69 104 ILE A O 1
ATOM 829 N N . LEU A 1 105 ? -1.596 6.258 -6.616 1.00 96.81 105 LEU A N 1
ATOM 830 C CA . LEU A 1 105 ? -2.916 6.098 -7.227 1.00 96.81 105 LEU A CA 1
ATOM 831 C C . LEU A 1 105 ? -2.989 6.792 -8.592 1.00 96.81 105 LEU A C 1
ATOM 833 O O . LEU A 1 105 ? -3.537 6.228 -9.533 1.00 96.81 105 LEU A O 1
ATOM 837 N N . THR A 1 106 ? -2.382 7.970 -8.734 1.00 96.44 106 THR A N 1
ATOM 838 C CA . THR A 1 106 ? -2.375 8.722 -9.996 1.00 96.44 106 THR A CA 1
ATOM 839 C C . THR A 1 106 ? -1.525 8.059 -11.085 1.00 96.44 106 THR A C 1
ATOM 841 O O . THR A 1 106 ? -1.832 8.185 -12.272 1.00 96.44 106 THR A O 1
ATOM 844 N N . HIS A 1 107 ? -0.463 7.340 -10.715 1.00 96.69 107 HIS A N 1
ATOM 845 C CA . HIS A 1 107 ? 0.513 6.818 -11.675 1.00 96.69 107 HIS A CA 1
ATOM 846 C C . HIS A 1 107 ? 0.427 5.312 -11.935 1.00 96.69 107 HIS A C 1
ATOM 848 O O . HIS A 1 107 ? 1.030 4.861 -12.908 1.00 96.69 107 HIS A O 1
ATOM 854 N N . CYS A 1 108 ? -0.327 4.551 -11.140 1.00 97.06 108 CYS A N 1
ATOM 855 C CA . CYS A 1 108 ? -0.481 3.099 -11.274 1.00 97.06 108 CYS A CA 1
ATOM 856 C C . CYS A 1 108 ? -1.934 2.739 -11.653 1.00 97.06 108 CYS A C 1
ATOM 858 O O . CYS A 1 108 ? -2.708 2.302 -10.800 1.00 97.06 108 CYS A O 1
ATOM 860 N N . PRO A 1 109 ? -2.343 2.896 -12.927 1.00 95.44 109 PRO A N 1
ATOM 861 C CA . PRO A 1 109 ? -3.751 2.781 -13.335 1.00 95.44 109 PRO A CA 1
ATOM 862 C C . PRO A 1 109 ? -4.337 1.366 -13.188 1.00 95.44 109 PRO A C 1
ATOM 864 O O . PRO A 1 109 ? -5.550 1.203 -13.066 1.00 95.44 109 PRO A O 1
ATOM 867 N N . ASN A 1 110 ? -3.484 0.338 -13.182 1.00 96.00 110 ASN A N 1
ATOM 868 C CA . ASN A 1 110 ? -3.882 -1.067 -13.059 1.00 96.00 110 ASN A CA 1
ATOM 869 C C . ASN A 1 110 ? -3.621 -1.643 -11.660 1.00 96.00 110 ASN A C 1
ATOM 871 O O . ASN A 1 110 ? -3.535 -2.869 -11.503 1.00 96.00 110 ASN A O 1
ATOM 875 N N . LEU A 1 111 ? -3.493 -0.772 -10.656 1.00 97.25 111 LEU A N 1
ATOM 876 C CA . LEU A 1 111 ? -3.302 -1.169 -9.270 1.00 97.25 111 LEU A CA 1
ATOM 877 C C . LEU A 1 111 ? -4.494 -2.009 -8.798 1.00 97.25 111 LEU A C 1
ATOM 879 O O . LEU A 1 111 ? -5.647 -1.606 -8.936 1.00 97.25 111 LEU A O 1
ATOM 883 N N . ARG A 1 112 ? -4.208 -3.187 -8.244 1.00 96.00 112 ARG A N 1
ATOM 884 C CA . ARG A 1 112 ? -5.186 -4.131 -7.684 1.00 96.00 112 ARG A CA 1
ATOM 885 C C . ARG A 1 112 ? -5.185 -4.115 -6.170 1.00 96.00 112 ARG A C 1
ATOM 887 O O . ARG A 1 112 ? -6.250 -4.164 -5.552 1.00 96.00 112 ARG A O 1
ATOM 894 N N . THR A 1 113 ? -3.988 -4.030 -5.607 1.00 96.00 113 THR A N 1
ATOM 895 C CA . THR A 1 113 ? -3.742 -4.122 -4.178 1.00 96.00 113 THR A CA 1
ATOM 896 C C . THR A 1 113 ? -2.824 -2.996 -3.746 1.00 96.00 113 THR A C 1
ATOM 898 O O . THR A 1 113 ? -1.740 -2.830 -4.305 1.00 96.00 113 THR A O 1
ATOM 901 N N . PHE A 1 114 ? -3.241 -2.252 -2.726 1.00 96.81 114 PHE A N 1
ATOM 902 C CA . PHE A 1 114 ? -2.423 -1.221 -2.105 1.00 96.81 114 PHE A CA 1
ATOM 903 C C . PHE A 1 114 ? -2.346 -1.441 -0.597 1.00 96.81 114 PHE A C 1
ATOM 905 O O . PHE A 1 114 ? -3.370 -1.463 0.089 1.00 96.81 114 PHE A O 1
ATOM 912 N N . SER A 1 115 ? -1.136 -1.622 -0.079 1.00 95.44 115 SER A N 1
ATOM 913 C CA . SER A 1 115 ? -0.886 -1.892 1.330 1.00 95.44 115 SER A CA 1
ATOM 914 C C . SER A 1 115 ? -0.152 -0.726 1.997 1.00 95.44 115 SER A C 1
ATOM 916 O O . SER A 1 115 ? 0.918 -0.304 1.562 1.00 95.44 115 SER A O 1
ATOM 918 N N . LEU A 1 116 ? -0.778 -0.197 3.048 1.00 94.06 116 LEU A N 1
ATOM 919 C CA . LEU A 1 116 ? -0.372 0.949 3.869 1.00 94.06 116 LEU A CA 1
ATOM 920 C C . LEU A 1 116 ? -0.330 0.551 5.356 1.00 94.06 116 LEU A C 1
ATOM 922 O O . LEU A 1 116 ? -0.618 1.357 6.246 1.00 94.06 116 LEU A O 1
ATOM 926 N N . LYS A 1 117 ? -0.067 -0.727 5.655 1.00 89.69 117 LYS A N 1
ATOM 927 C CA . LYS A 1 117 ? -0.132 -1.243 7.028 1.00 89.69 117 LYS A CA 1
ATOM 928 C C . LYS A 1 117 ? 0.936 -0.552 7.865 1.00 89.69 117 LYS A C 1
ATOM 930 O O . LYS A 1 117 ? 2.089 -0.489 7.463 1.00 89.69 117 LYS A O 1
ATOM 935 N N . SER A 1 118 ? 0.589 -0.062 9.050 1.00 86.56 118 SER A N 1
ATOM 936 C CA . SER A 1 118 ? 1.571 0.513 9.986 1.00 86.56 118 SER A CA 1
ATOM 937 C C . SER A 1 118 ? 2.378 1.711 9.456 1.00 86.56 118 SER A C 1
ATOM 939 O O . SER A 1 118 ? 3.446 1.993 9.998 1.00 86.56 118 SER A O 1
ATOM 941 N N . CYS A 1 119 ? 1.897 2.434 8.440 1.00 91.12 119 CYS A N 1
ATOM 942 C CA . CYS A 1 119 ? 2.499 3.702 8.024 1.00 91.12 119 CYS A CA 1
ATOM 943 C C . CYS A 1 119 ? 2.203 4.782 9.075 1.00 91.12 119 CYS A C 1
ATOM 945 O O . CYS A 1 119 ? 1.045 5.135 9.292 1.00 91.12 119 CYS A O 1
ATOM 947 N N . ALA A 1 120 ? 3.236 5.321 9.727 1.00 87.62 120 ALA A N 1
ATOM 948 C CA . ALA A 1 120 ? 3.061 6.194 10.895 1.00 87.62 120 ALA A CA 1
ATOM 949 C C . ALA A 1 120 ? 2.270 7.486 10.606 1.00 87.62 120 ALA A C 1
ATOM 951 O O . ALA A 1 120 ? 1.552 7.978 11.475 1.00 87.62 120 ALA A O 1
ATOM 952 N N . SER A 1 121 ? 2.385 8.018 9.386 1.00 91.88 121 SER A N 1
ATOM 953 C CA . SER A 1 121 ? 1.761 9.285 8.979 1.00 91.88 121 SER A CA 1
ATOM 954 C C . SER A 1 121 ? 0.449 9.117 8.212 1.00 91.88 121 SER A C 1
ATOM 956 O O . SER A 1 121 ? -0.151 10.114 7.807 1.00 91.88 121 SER A O 1
ATOM 958 N N . ILE A 1 122 ? -0.021 7.885 8.001 1.00 92.50 122 ILE A N 1
ATOM 959 C CA . ILE A 1 122 ? -1.259 7.609 7.265 1.00 92.50 122 ILE A CA 1
ATOM 960 C C . ILE A 1 122 ? -2.274 7.023 8.239 1.00 92.50 122 ILE A C 1
ATOM 962 O O . ILE A 1 122 ? -2.071 5.960 8.820 1.00 92.50 122 ILE A O 1
ATOM 966 N N . ASN A 1 123 ? -3.384 7.728 8.408 1.00 89.88 123 ASN A N 1
ATOM 967 C CA . ASN A 1 123 ? -4.508 7.284 9.215 1.00 89.88 123 ASN A CA 1
ATOM 968 C C . ASN A 1 123 ? -5.789 7.298 8.362 1.00 89.88 123 ASN A C 1
ATOM 970 O O . ASN A 1 123 ? -5.798 7.843 7.258 1.00 89.88 123 ASN A O 1
ATOM 974 N N . PRO A 1 124 ? -6.880 6.672 8.820 1.00 90.31 124 PRO A N 1
ATOM 975 C CA . PRO A 1 124 ? -8.091 6.584 8.015 1.00 90.31 124 PRO A CA 1
ATOM 976 C C . PRO A 1 124 ? -8.665 7.957 7.635 1.00 90.31 124 PRO A C 1
ATOM 978 O O . PRO A 1 124 ? -9.107 8.132 6.503 1.00 90.31 124 PRO A O 1
ATOM 981 N N . ASP A 1 125 ? -8.610 8.941 8.537 1.00 90.00 125 ASP A N 1
ATOM 982 C CA . ASP A 1 125 ? -9.207 10.263 8.318 1.00 90.00 125 ASP A CA 1
ATOM 983 C C . ASP A 1 125 ? -8.451 11.066 7.253 1.00 90.00 125 ASP A C 1
ATOM 985 O O . ASP A 1 125 ? -9.054 11.607 6.321 1.00 90.00 125 ASP A O 1
ATOM 989 N N . ASN A 1 126 ? -7.118 11.115 7.346 1.00 94.69 126 ASN A N 1
ATOM 990 C CA . ASN A 1 126 ? -6.301 11.820 6.362 1.00 94.69 126 ASN A CA 1
ATOM 991 C C . ASN A 1 126 ? -6.331 11.121 4.998 1.00 94.69 126 ASN A C 1
ATOM 993 O O . ASN A 1 126 ? -6.332 11.795 3.968 1.00 94.69 126 ASN A O 1
ATOM 997 N N . LEU A 1 127 ? -6.463 9.795 4.979 1.00 95.38 127 LEU A N 1
ATOM 998 C CA . LEU A 1 127 ? -6.646 9.039 3.755 1.00 95.38 127 LEU A CA 1
ATOM 999 C C . LEU A 1 127 ? -8.003 9.331 3.112 1.00 95.38 127 LEU A C 1
ATOM 1001 O O . LEU A 1 127 ? -8.050 9.611 1.916 1.00 95.38 127 LEU A O 1
ATOM 1005 N N . ALA A 1 128 ? -9.095 9.318 3.882 1.00 94.81 128 ALA A N 1
ATOM 1006 C CA . ALA A 1 128 ? -10.426 9.669 3.386 1.00 94.81 128 ALA A CA 1
ATOM 1007 C C . ALA A 1 128 ? -10.440 11.075 2.772 1.00 94.81 128 ALA A C 1
ATOM 1009 O O . ALA A 1 128 ? -10.976 11.279 1.677 1.00 94.81 128 ALA A O 1
ATOM 1010 N N . HIS A 1 129 ? -9.788 12.028 3.442 1.00 95.12 129 HIS A N 1
ATOM 1011 C CA . HIS A 1 129 ? -9.616 13.381 2.929 1.00 95.12 129 HIS A CA 1
ATOM 1012 C C . HIS A 1 129 ? -8.825 13.403 1.612 1.00 95.12 129 HIS A C 1
ATOM 1014 O O . HIS A 1 129 ? -9.280 14.002 0.638 1.00 95.12 129 HIS A O 1
ATOM 1020 N N . THR A 1 130 ? -7.685 12.710 1.537 1.00 96.50 130 THR A N 1
ATOM 1021 C CA . THR A 1 130 ? -6.869 12.638 0.315 1.00 96.50 130 THR A CA 1
ATOM 1022 C C . THR A 1 130 ? -7.613 11.984 -0.848 1.00 96.50 130 THR A C 1
ATOM 1024 O O . THR A 1 130 ? -7.580 12.521 -1.953 1.00 96.50 130 THR A O 1
ATOM 1027 N N . LEU A 1 131 ? -8.333 10.882 -0.624 1.00 96.00 131 LEU A N 1
ATOM 1028 C CA . LEU A 1 131 ? -9.144 10.235 -1.665 1.00 96.00 131 LEU A CA 1
ATOM 1029 C C . LEU A 1 131 ? -10.264 11.161 -2.164 1.00 96.00 131 LEU A C 1
ATOM 1031 O O . LEU A 1 131 ? -10.517 11.237 -3.365 1.00 96.00 131 LEU A O 1
ATOM 1035 N N . THR A 1 132 ? -10.880 11.923 -1.259 1.00 95.56 132 THR A N 1
ATOM 1036 C CA . THR A 1 132 ? -11.880 12.937 -1.618 1.00 95.56 132 THR A CA 1
ATOM 1037 C C . THR A 1 132 ? -11.261 14.038 -2.481 1.00 95.56 132 THR A C 1
ATOM 1039 O O . THR A 1 132 ? -11.808 14.396 -3.522 1.00 95.56 132 THR A O 1
ATOM 1042 N N . LEU A 1 133 ? -10.090 14.557 -2.096 1.00 95.50 133 LEU A N 1
ATOM 1043 C CA . LEU A 1 133 ? -9.370 15.554 -2.891 1.00 95.50 133 LEU A CA 1
ATOM 1044 C C . LEU A 1 133 ? -8.960 15.018 -4.264 1.00 95.50 133 LEU A C 1
ATOM 1046 O O . LEU A 1 133 ? -9.049 15.757 -5.241 1.00 95.50 133 LEU A O 1
ATOM 1050 N N . LEU A 1 134 ? -8.539 13.757 -4.350 1.00 94.69 134 LEU A N 1
ATOM 1051 C CA . LEU A 1 134 ? -8.197 13.092 -5.606 1.00 94.69 134 LEU A CA 1
ATOM 1052 C C . LEU A 1 134 ? -9.381 13.049 -6.572 1.00 94.69 134 LEU A C 1
ATOM 1054 O O . LEU A 1 134 ? -9.206 13.382 -7.742 1.00 94.69 134 LEU A O 1
ATOM 1058 N N . LEU A 1 135 ? -10.581 12.716 -6.085 1.00 93.19 135 LEU A N 1
ATOM 1059 C CA . LEU A 1 135 ? -11.796 12.750 -6.905 1.00 93.19 135 LEU A CA 1
ATOM 1060 C C . LEU A 1 135 ? -12.063 14.140 -7.490 1.00 93.19 135 LEU A C 1
ATOM 1062 O O . LEU A 1 135 ? -12.452 14.257 -8.650 1.00 93.19 135 LEU A O 1
ATOM 1066 N N . PHE A 1 136 ? -11.851 15.193 -6.697 1.00 92.50 136 PHE A N 1
ATOM 1067 C CA . PHE A 1 136 ? -12.084 16.566 -7.143 1.00 92.50 136 PHE A CA 1
ATOM 1068 C C . PHE A 1 136 ? -10.987 17.088 -8.077 1.00 92.50 136 PHE A C 1
ATOM 1070 O O . PHE A 1 136 ? -11.291 17.777 -9.050 1.00 92.50 136 PHE A O 1
ATOM 1077 N N . LYS A 1 137 ? -9.716 16.791 -7.785 1.00 93.44 137 LYS A N 1
ATOM 1078 C CA . LYS A 1 137 ? -8.559 17.297 -8.543 1.00 93.44 137 LYS A CA 1
ATOM 1079 C C . LYS A 1 137 ? -8.335 16.545 -9.848 1.00 93.44 137 LYS A C 1
ATOM 1081 O O . LYS A 1 137 ? -7.951 17.163 -10.835 1.00 93.44 137 LYS A O 1
ATOM 1086 N N . ASN A 1 138 ? -8.589 15.238 -9.852 1.00 88.88 138 ASN A N 1
ATOM 1087 C CA . ASN A 1 138 ? -8.344 14.359 -10.986 1.00 88.88 138 ASN A CA 1
ATOM 1088 C C . ASN A 1 138 ? -9.624 13.594 -11.368 1.00 88.88 138 ASN A C 1
ATOM 1090 O O . ASN A 1 138 ? -9.666 12.372 -11.229 1.00 88.88 138 ASN A O 1
ATOM 1094 N N . PRO A 1 139 ? -10.649 14.266 -11.933 1.00 81.31 139 PRO A N 1
ATOM 1095 C CA . PRO A 1 139 ? -11.854 13.597 -12.427 1.00 81.31 139 PRO A CA 1
ATOM 1096 C C . PRO A 1 139 ? -11.610 12.414 -13.387 1.00 81.31 139 PRO A C 1
ATOM 1098 O O . PRO A 1 139 ? -12.395 11.466 -13.347 1.00 81.31 139 PRO A O 1
ATOM 1101 N N . PRO A 1 140 ? -10.566 12.406 -14.253 1.00 87.38 140 PRO A N 1
ATOM 1102 C CA . PRO A 1 140 ? -10.317 11.261 -15.125 1.00 87.38 140 PRO A CA 1
ATOM 1103 C C . PRO A 1 140 ? -9.588 10.105 -14.428 1.00 87.38 140 PRO A C 1
ATOM 1105 O O . PRO A 1 140 ? -9.313 9.106 -15.091 1.00 87.38 140 PRO A O 1
ATOM 1108 N N . LEU A 1 141 ? -9.249 10.208 -13.137 1.00 92.31 141 LEU A N 1
ATOM 1109 C CA . LEU A 1 141 ? -8.578 9.127 -12.422 1.00 92.31 141 LEU A CA 1
ATOM 1110 C C . LEU A 1 141 ? -9.502 7.907 -12.339 1.00 92.31 141 LEU A C 1
ATOM 1112 O O . LEU A 1 141 ? -10.561 7.944 -11.712 1.00 92.31 141 LEU A O 1
ATOM 1116 N N . ARG A 1 142 ? -9.082 6.811 -12.973 1.00 92.38 142 ARG A N 1
ATOM 1117 C CA . ARG A 1 142 ? -9.784 5.527 -12.956 1.00 92.38 142 ARG A CA 1
ATOM 1118 C C . ARG A 1 142 ? -8.851 4.459 -12.413 1.00 92.38 142 ARG A C 1
ATOM 1120 O O . ARG A 1 142 ? -7.718 4.334 -12.866 1.00 92.38 142 ARG A O 1
ATOM 1127 N N . LEU A 1 143 ? -9.369 3.675 -11.478 1.00 93.94 143 LEU A N 1
ATOM 1128 C CA . LEU A 1 143 ? -8.690 2.531 -10.878 1.00 93.94 143 LEU A CA 1
ATOM 1129 C C . LEU A 1 143 ? -9.628 1.323 -10.946 1.00 93.94 143 LEU A C 1
ATOM 1131 O O . LEU A 1 143 ? -10.087 0.834 -9.915 1.00 93.94 143 LEU A O 1
ATOM 1135 N N . PRO A 1 144 ? -9.956 0.843 -12.161 1.00 92.62 144 PRO A N 1
ATOM 1136 C CA . PRO A 1 144 ? -10.995 -0.169 -12.373 1.00 92.62 144 PRO A CA 1
ATOM 1137 C C . PRO A 1 144 ? -10.664 -1.524 -11.737 1.00 92.62 144 PRO A C 1
ATOM 1139 O O . PRO A 1 144 ? -11.523 -2.400 -11.651 1.00 92.62 144 PRO A O 1
ATOM 1142 N N . HIS A 1 145 ? -9.410 -1.720 -11.329 1.00 93.00 145 HIS A N 1
ATOM 1143 C CA . HIS A 1 145 ? -8.913 -2.976 -10.788 1.00 93.00 145 HIS A CA 1
ATOM 1144 C C . HIS A 1 145 ? -8.604 -2.922 -9.290 1.00 93.00 145 HIS A C 1
ATOM 1146 O O . HIS A 1 145 ? -8.342 -3.979 -8.709 1.00 93.00 145 HIS A O 1
ATOM 1152 N N . LEU A 1 146 ? -8.663 -1.741 -8.659 1.00 93.62 146 LEU A N 1
ATOM 1153 C CA . LEU A 1 146 ? -8.334 -1.587 -7.246 1.00 93.62 146 LEU A CA 1
ATOM 1154 C C . LEU A 1 146 ? -9.413 -2.259 -6.401 1.00 93.62 146 LEU A C 1
ATOM 1156 O O . LEU A 1 146 ? -10.535 -1.775 -6.281 1.00 93.62 146 LEU A O 1
ATOM 1160 N N . SER A 1 147 ? -9.058 -3.402 -5.825 1.00 88.19 147 SER A N 1
ATOM 1161 C CA . SER A 1 147 ? -9.967 -4.255 -5.055 1.00 88.19 147 SER A CA 1
ATOM 1162 C C . SER A 1 147 ? -9.575 -4.320 -3.585 1.00 88.19 147 SER A C 1
ATOM 1164 O O . SER A 1 147 ? -10.452 -4.397 -2.725 1.00 88.19 147 SER A O 1
ATOM 1166 N N . ASN A 1 148 ? -8.276 -4.215 -3.290 1.00 88.94 148 ASN A N 1
ATOM 1167 C CA . ASN A 1 148 ? -7.747 -4.365 -1.942 1.00 88.94 148 ASN A CA 1
ATOM 1168 C C . ASN A 1 148 ? -6.998 -3.103 -1.502 1.00 88.94 148 ASN A C 1
ATOM 1170 O O . ASN A 1 148 ? -6.031 -2.687 -2.141 1.00 88.94 148 ASN A O 1
ATOM 1174 N N . LEU A 1 149 ? -7.421 -2.531 -0.376 1.00 91.50 149 LEU A N 1
ATOM 1175 C CA . LEU A 1 149 ? -6.722 -1.458 0.326 1.00 91.50 149 LEU A CA 1
ATOM 1176 C C . LEU A 1 149 ? -6.493 -1.897 1.774 1.00 91.50 149 LEU A C 1
ATOM 1178 O O . LEU A 1 149 ? -7.446 -2.024 2.546 1.00 91.50 149 LEU A O 1
ATOM 1182 N N . TYR A 1 150 ? -5.238 -2.133 2.144 1.00 89.69 150 TYR A N 1
ATOM 1183 C CA . TYR A 1 150 ? -4.871 -2.594 3.479 1.00 89.69 150 TYR A CA 1
ATOM 1184 C C . TYR A 1 150 ? -4.339 -1.435 4.321 1.00 89.69 150 TYR A C 1
ATOM 1186 O O . TYR A 1 150 ? -3.274 -0.901 4.044 1.00 89.69 150 TYR A O 1
ATOM 1194 N N . LEU A 1 151 ? -5.060 -1.074 5.383 1.00 84.94 151 LEU A N 1
ATOM 1195 C CA . LEU A 1 151 ? -4.676 0.004 6.315 1.00 84.94 151 LEU A CA 1
ATOM 1196 C C . LEU A 1 151 ? -4.208 -0.514 7.679 1.00 84.94 151 LEU A C 1
ATOM 1198 O O . LEU A 1 151 ? -3.773 0.246 8.539 1.00 84.94 151 LEU A O 1
ATOM 1202 N N . ARG A 1 152 ? -4.364 -1.814 7.927 1.00 71.88 152 ARG A N 1
ATOM 1203 C CA . ARG A 1 152 ? -4.329 -2.375 9.276 1.00 71.88 152 ARG A CA 1
ATOM 1204 C C . ARG A 1 152 ? -2.943 -2.875 9.662 1.00 71.88 152 ARG A C 1
ATOM 1206 O O . ARG A 1 152 ? -2.351 -3.661 8.936 1.00 71.88 152 ARG A O 1
ATOM 1213 N N . ASN A 1 153 ? -2.496 -2.526 10.866 1.00 62.62 153 ASN A N 1
ATOM 1214 C CA . ASN A 1 153 ? -1.357 -3.180 11.500 1.00 62.62 153 ASN A CA 1
ATOM 1215 C C . ASN A 1 153 ? -1.713 -4.636 11.871 1.00 62.62 153 ASN A C 1
ATOM 1217 O O . ASN A 1 153 ? -2.622 -4.869 12.673 1.00 62.62 153 ASN A O 1
ATOM 1221 N N . GLU A 1 154 ? -1.029 -5.616 11.278 1.00 55.56 154 GLU A N 1
ATOM 1222 C CA . GLU A 1 154 ? -1.187 -7.035 11.638 1.00 55.56 154 GLU A CA 1
ATOM 1223 C C . GLU A 1 154 ? -0.501 -7.377 12.968 1.00 55.56 154 GLU A C 1
ATOM 1225 O O . GLU A 1 154 ? -0.902 -8.324 13.652 1.00 55.56 154 GLU A O 1
ATOM 1230 N N . LEU A 1 155 ? 0.477 -6.569 13.391 1.00 49.25 155 LEU A N 1
ATOM 1231 C CA . LEU A 1 155 ? 1.115 -6.702 14.692 1.00 49.25 155 LEU A CA 1
ATOM 1232 C C . LEU A 1 155 ? 0.185 -6.112 15.755 1.00 49.25 155 LEU A C 1
ATOM 1234 O O . LEU A 1 155 ? -0.035 -4.902 15.829 1.00 49.25 155 LEU A O 1
ATOM 1238 N N . ARG A 1 156 ? -0.371 -7.010 16.573 1.00 45.38 156 ARG A N 1
ATOM 1239 C CA . ARG A 1 156 ? -1.272 -6.773 17.713 1.00 45.38 156 ARG A CA 1
ATOM 1240 C C . ARG A 1 156 ? -0.609 -5.963 18.843 1.00 45.38 156 ARG A C 1
ATOM 1242 O O . ARG A 1 156 ? -0.486 -6.455 19.957 1.00 45.38 156 ARG A O 1
ATOM 1249 N N . GLN A 1 157 ? -0.149 -4.748 18.570 1.00 49.22 157 GLN A N 1
ATOM 1250 C CA . GLN A 1 157 ? 0.227 -3.799 19.616 1.00 49.22 157 GLN A CA 1
ATOM 1251 C C . GLN A 1 157 ? -0.966 -2.876 19.877 1.00 49.22 157 GLN A C 1
ATOM 1253 O O . GLN A 1 157 ? -1.471 -2.226 18.960 1.00 49.22 157 GLN A O 1
ATOM 1258 N N . GLU A 1 158 ? -1.437 -2.896 21.123 1.00 44.16 158 GLU A N 1
ATOM 1259 C CA . GLU A 1 158 ? -2.681 -2.294 21.631 1.00 44.16 158 GLU A CA 1
ATOM 1260 C C . GLU A 1 158 ? -2.860 -0.815 21.251 1.00 44.16 158 GLU A C 1
ATOM 1262 O O . GLU A 1 158 ? -3.983 -0.368 21.018 1.00 44.16 158 GLU A O 1
ATOM 1267 N N . ASP A 1 159 ? -1.758 -0.091 21.062 1.00 43.91 159 ASP A N 1
ATOM 1268 C CA . ASP A 1 159 ? -1.747 1.344 20.760 1.00 43.91 159 ASP A CA 1
ATOM 1269 C C . ASP A 1 159 ? -2.033 1.691 19.286 1.00 43.91 159 ASP A C 1
ATOM 1271 O O . ASP A 1 159 ? -2.076 2.866 18.921 1.00 43.91 159 ASP A O 1
ATOM 1275 N N . ARG A 1 160 ? -2.204 0.697 18.400 1.00 46.16 160 ARG A N 1
ATOM 1276 C CA . ARG A 1 160 ? -2.284 0.914 16.937 1.00 46.16 160 ARG A CA 1
ATOM 1277 C C . ARG A 1 160 ? -3.552 0.379 16.277 1.00 46.16 160 ARG A C 1
ATOM 1279 O O . ARG A 1 160 ? -3.578 0.169 15.062 1.00 46.16 160 ARG A O 1
ATOM 1286 N N . ILE A 1 161 ? -4.624 0.170 17.038 1.00 51.72 161 ILE A N 1
ATOM 1287 C CA . ILE A 1 161 ? -5.946 -0.002 16.427 1.00 51.72 161 ILE A CA 1
ATOM 1288 C C . ILE A 1 161 ? -6.373 1.371 15.927 1.00 51.72 161 ILE A C 1
ATOM 1290 O O . ILE A 1 161 ? -6.823 2.209 16.706 1.00 51.72 161 ILE A O 1
ATOM 1294 N N . LEU A 1 162 ? -6.218 1.599 14.625 1.00 57.34 162 LEU A N 1
ATOM 1295 C CA . LEU A 1 162 ? -6.730 2.799 13.981 1.00 57.34 162 LEU A CA 1
ATOM 1296 C C . LEU A 1 162 ? -8.249 2.845 14.197 1.00 57.34 162 LEU A C 1
ATOM 1298 O O . LEU A 1 162 ? -8.999 2.050 13.626 1.00 57.34 162 LEU A O 1
ATOM 1302 N N . GLN A 1 163 ? -8.692 3.745 15.074 1.00 62.78 163 GLN A N 1
ATOM 1303 C CA . GLN A 1 163 ? -10.097 4.097 15.186 1.00 62.78 163 GLN A CA 1
ATOM 1304 C C . GLN A 1 163 ? -10.427 4.929 13.950 1.00 62.78 163 GLN A C 1
ATOM 1306 O O . GLN A 1 163 ? -9.880 6.011 13.776 1.00 62.78 163 GLN A O 1
ATOM 1311 N N . ALA A 1 164 ? -11.271 4.398 13.072 1.00 73.94 164 ALA A N 1
ATOM 1312 C CA . ALA A 1 164 ? -11.957 5.213 12.083 1.00 73.94 164 ALA A CA 1
ATOM 1313 C C . ALA A 1 164 ? -13.424 5.224 12.475 1.00 73.94 164 ALA A C 1
ATOM 1315 O O . ALA A 1 164 ? -13.980 4.171 12.809 1.00 73.94 164 ALA A O 1
ATOM 1316 N N . ASP A 1 165 ? -14.047 6.390 12.421 1.00 83.00 165 ASP A N 1
ATOM 1317 C CA . ASP A 1 165 ? -15.490 6.439 12.540 1.00 83.00 165 ASP A CA 1
ATOM 1318 C C . ASP A 1 165 ? -16.168 5.882 11.271 1.00 83.00 165 ASP A C 1
ATOM 1320 O O . ASP A 1 165 ? -15.557 5.655 10.219 1.00 83.00 165 ASP A O 1
ATOM 1324 N N . PHE A 1 166 ? -17.470 5.631 11.388 1.00 82.12 166 PHE A N 1
ATOM 1325 C CA . PHE A 1 166 ? -18.293 5.123 10.294 1.00 82.12 166 PHE A CA 1
ATOM 1326 C C . PHE A 1 166 ? -18.293 6.041 9.055 1.00 82.12 166 PHE A C 1
ATOM 1328 O O . PHE A 1 166 ? -18.378 5.560 7.921 1.00 82.12 166 PHE A O 1
ATOM 1335 N N . THR A 1 167 ? -18.180 7.354 9.252 1.00 87.44 167 THR A N 1
ATOM 1336 C CA . THR A 1 167 ? -18.186 8.360 8.183 1.00 87.44 167 THR A CA 1
ATOM 1337 C C . THR A 1 167 ? -16.906 8.283 7.361 1.00 87.44 167 THR A C 1
ATOM 1339 O O . THR A 1 167 ? -16.972 8.264 6.129 1.00 87.44 167 THR A O 1
ATOM 1342 N N . THR A 1 168 ? -15.753 8.170 8.019 1.00 87.75 168 THR A N 1
ATOM 1343 C CA . THR A 1 168 ? -14.443 8.015 7.377 1.00 87.75 168 THR A CA 1
ATOM 1344 C C . THR A 1 168 ? -14.411 6.767 6.496 1.00 87.75 168 THR A C 1
ATOM 1346 O O . THR A 1 168 ? -14.035 6.851 5.327 1.00 87.75 168 THR A O 1
ATOM 1349 N N . ILE A 1 169 ? -14.905 5.629 6.996 1.00 85.25 169 ILE A N 1
ATOM 1350 C CA . ILE A 1 169 ? -15.043 4.385 6.211 1.00 85.25 169 ILE A CA 1
ATOM 1351 C C . ILE A 1 169 ? -15.890 4.607 4.974 1.00 85.25 169 ILE A C 1
ATOM 1353 O O . ILE A 1 169 ? -15.472 4.306 3.857 1.00 85.25 169 ILE A O 1
ATOM 1357 N N . THR A 1 170 ? -17.095 5.130 5.192 1.00 86.94 170 THR A N 1
ATOM 1358 C CA . THR A 1 170 ? -18.081 5.313 4.131 1.00 86.94 170 THR A CA 1
ATOM 1359 C C . THR A 1 170 ? -17.522 6.232 3.049 1.00 86.94 170 THR A C 1
ATOM 1361 O O . THR A 1 170 ? -17.742 5.994 1.864 1.00 86.94 170 THR A O 1
ATOM 1364 N N . THR A 1 171 ? -16.735 7.235 3.446 1.00 91.81 171 THR A N 1
ATOM 1365 C CA . THR A 1 171 ? -16.039 8.145 2.533 1.00 91.81 171 THR A CA 1
ATOM 1366 C C . THR A 1 171 ? -14.973 7.413 1.718 1.00 91.81 171 THR A C 1
ATOM 1368 O O . THR A 1 171 ? -14.957 7.549 0.495 1.00 91.81 171 THR A O 1
ATOM 1371 N N . ILE A 1 172 ? -14.121 6.598 2.353 1.00 93.06 172 ILE A N 1
ATOM 1372 C CA . ILE A 1 172 ? -13.109 5.789 1.651 1.00 93.06 172 ILE A CA 1
ATOM 1373 C C . ILE A 1 172 ? -13.787 4.847 0.652 1.00 93.06 172 ILE A C 1
ATOM 1375 O O . ILE A 1 172 ? -13.442 4.860 -0.529 1.00 93.06 172 ILE A O 1
ATOM 1379 N N . GLU A 1 173 ? -14.783 4.075 1.088 1.00 90.44 173 GLU A N 1
ATOM 1380 C CA . GLU A 1 173 ? -15.510 3.146 0.217 1.00 90.44 173 GLU A CA 1
ATOM 1381 C C . GLU A 1 173 ? -16.180 3.860 -0.956 1.00 90.44 173 GLU A C 1
ATOM 1383 O O . GLU A 1 173 ? -16.097 3.394 -2.094 1.00 90.44 173 GLU A O 1
ATOM 1388 N N . TYR A 1 174 ? -16.832 4.995 -0.697 1.00 92.62 174 TYR A N 1
ATOM 1389 C CA . TYR A 1 174 ? -17.446 5.811 -1.737 1.00 92.62 174 TYR A CA 1
ATOM 1390 C C . TYR A 1 174 ? -16.411 6.256 -2.776 1.00 92.62 174 TYR A C 1
ATOM 1392 O O . TYR A 1 174 ? -16.652 6.123 -3.981 1.00 92.62 174 TYR A O 1
ATOM 1400 N N . CYS A 1 175 ? -15.240 6.719 -2.329 1.00 93.56 175 CYS A N 1
ATOM 1401 C CA . CYS A 1 175 ? -14.175 7.132 -3.236 1.00 93.56 175 CYS A CA 1
ATOM 1402 C C . CYS A 1 175 ? -13.657 5.965 -4.077 1.00 93.56 175 CYS A C 1
ATOM 1404 O O . CYS A 1 175 ? -13.592 6.075 -5.300 1.00 93.56 175 CYS A O 1
ATOM 1406 N N . LEU A 1 176 ? -13.377 4.819 -3.450 1.00 92.44 176 LEU A N 1
ATOM 1407 C CA . LEU A 1 176 ? -12.904 3.617 -4.143 1.00 92.44 176 LEU A CA 1
ATOM 1408 C C . LEU A 1 176 ? -13.917 3.101 -5.176 1.00 92.44 176 LEU A C 1
ATOM 1410 O O . LEU A 1 176 ? -13.531 2.755 -6.296 1.00 92.44 176 LEU A O 1
ATOM 1414 N N . ARG A 1 177 ? -15.219 3.111 -4.854 1.00 91.19 177 ARG A N 1
ATOM 1415 C CA . ARG A 1 177 ? -16.280 2.776 -5.824 1.00 91.19 177 ARG A CA 1
ATOM 1416 C C . ARG A 1 177 ? -16.291 3.752 -6.991 1.00 91.19 177 ARG A C 1
ATOM 1418 O O . ARG A 1 177 ? -16.402 3.321 -8.134 1.00 91.19 177 ARG A O 1
ATOM 1425 N N . THR A 1 178 ? -16.140 5.044 -6.714 1.00 92.00 178 THR A N 1
ATOM 1426 C CA . THR A 1 178 ? -16.141 6.084 -7.750 1.00 92.00 178 THR A CA 1
ATOM 1427 C C . THR A 1 178 ? -14.951 5.932 -8.701 1.00 92.00 178 THR A C 1
ATOM 1429 O O . THR A 1 178 ? -15.147 5.983 -9.914 1.00 92.00 178 THR A O 1
ATOM 1432 N N . PHE A 1 179 ? -13.751 5.635 -8.186 1.00 91.94 179 PHE A N 1
ATOM 1433 C CA . PHE A 1 179 ? -12.583 5.327 -9.024 1.00 91.94 179 PHE A CA 1
ATOM 1434 C C . PHE A 1 179 ? -12.766 4.056 -9.868 1.00 91.94 179 PHE A C 1
ATOM 1436 O O . PHE A 1 179 ? -12.209 3.964 -10.963 1.00 91.94 179 PHE A O 1
ATOM 1443 N N . SER A 1 180 ? -13.537 3.085 -9.369 1.00 90.19 180 SER A N 1
ATOM 1444 C CA . SER A 1 180 ? -13.769 1.794 -10.032 1.00 90.19 180 SER A CA 1
ATOM 1445 C C . SER A 1 180 ? -14.849 1.846 -11.115 1.00 90.19 180 SER A C 1
ATOM 1447 O O . SER A 1 180 ? -14.839 1.027 -12.035 1.00 90.19 180 SER A O 1
ATOM 1449 N N . CYS A 1 181 ? -15.801 2.779 -11.020 1.00 86.31 181 CYS A N 1
ATOM 1450 C CA . CYS A 1 181 ? -16.869 2.912 -12.003 1.00 86.31 181 CYS A CA 1
ATOM 1451 C C . CYS A 1 181 ? -16.284 3.284 -13.370 1.00 86.31 181 CYS A C 1
ATOM 1453 O O . CYS A 1 181 ? -15.807 4.399 -13.576 1.00 86.31 181 CYS A O 1
ATOM 1455 N N . LEU A 1 182 ? -16.363 2.361 -14.325 1.00 68.50 182 LEU A N 1
ATOM 1456 C CA . LEU A 1 182 ? -16.296 2.686 -15.743 1.00 68.50 182 LEU A CA 1
ATOM 1457 C C . LEU A 1 182 ? -17.584 3.437 -16.062 1.00 68.50 182 LEU A C 1
ATOM 1459 O O . LEU A 1 182 ? -18.667 2.875 -15.890 1.00 68.50 182 LEU A O 1
ATOM 1463 N N . GLU A 1 183 ? -17.496 4.698 -16.488 1.00 63.00 183 GLU A N 1
ATOM 1464 C CA . GLU A 1 183 ? -18.683 5.307 -17.078 1.00 63.00 183 GLU A CA 1
ATOM 1465 C C . GLU A 1 183 ? -19.132 4.404 -18.228 1.00 63.00 183 GLU A C 1
ATOM 1467 O O . GLU A 1 183 ? -18.295 4.044 -19.066 1.00 63.00 183 GLU A O 1
ATOM 1472 N N . PRO A 1 184 ? -20.408 3.975 -18.252 1.00 55.75 184 PRO A N 1
ATOM 1473 C CA . PRO A 1 184 ? -20.937 3.289 -19.408 1.00 55.75 184 PRO A CA 1
ATOM 1474 C C . PRO A 1 184 ? -20.777 4.279 -20.547 1.00 55.75 184 PRO A C 1
ATOM 1476 O O . PRO A 1 184 ? -21.457 5.303 -20.588 1.00 55.75 184 PRO A O 1
ATOM 1479 N N . SER A 1 185 ? -19.801 4.010 -21.411 1.00 53.12 185 SER A N 1
ATOM 1480 C CA . SER A 1 185 ? -19.564 4.801 -22.601 1.00 53.12 185 SER A CA 1
ATOM 1481 C C . SER A 1 185 ? -20.907 4.878 -23.300 1.00 53.12 185 SER A C 1
ATOM 1483 O O . SER A 1 185 ? -21.471 3.861 -23.715 1.00 53.12 185 SER A O 1
ATOM 1485 N N . SER A 1 186 ? -21.460 6.086 -23.326 1.00 49.44 186 SER A N 1
ATOM 1486 C CA . SER A 1 186 ? -22.669 6.443 -24.039 1.00 49.44 186 SER A CA 1
ATOM 1487 C C . SER A 1 186 ? -22.374 6.250 -25.520 1.00 49.44 186 SER A C 1
ATOM 1489 O O . SER A 1 186 ? -22.092 7.187 -26.263 1.00 49.44 186 SER A O 1
ATOM 1491 N N . SER A 1 187 ? -22.403 4.985 -25.941 1.00 46.66 187 SER A N 1
ATOM 1492 C CA . SER A 1 187 ? -22.394 4.517 -27.320 1.00 46.66 187 SER A CA 1
ATOM 1493 C C . SER A 1 187 ? -23.731 4.899 -27.946 1.00 46.66 187 SER A C 1
ATOM 1495 O O . SER A 1 187 ? -24.587 4.094 -28.296 1.00 46.66 187 SER A O 1
ATOM 1497 N N . THR A 1 188 ? -23.914 6.207 -28.058 1.00 52.97 188 THR A N 1
ATOM 1498 C CA . THR A 1 188 ? -24.915 6.853 -28.880 1.00 52.97 188 THR A CA 1
ATOM 1499 C C . THR A 1 188 ? -24.414 6.663 -30.300 1.00 52.97 188 THR A C 1
ATOM 1501 O O . THR A 1 188 ? -23.550 7.416 -30.734 1.00 52.97 188 THR A O 1
ATOM 1504 N N . ASN A 1 189 ? -24.809 5.555 -30.932 1.00 56.47 189 ASN A N 1
ATOM 1505 C CA . ASN A 1 189 ? -25.034 5.390 -32.373 1.00 56.47 189 ASN A CA 1
ATOM 1506 C C . ASN A 1 189 ? -25.208 3.896 -32.698 1.00 56.47 189 ASN A C 1
ATOM 1508 O O . ASN A 1 189 ? -24.294 3.243 -33.196 1.00 56.47 189 ASN A O 1
ATOM 1512 N N . ALA A 1 190 ? -26.406 3.360 -32.460 1.00 45.81 190 ALA A N 1
ATOM 1513 C CA . ALA A 1 190 ? -26.900 2.217 -33.221 1.00 45.81 190 ALA A CA 1
ATOM 1514 C C . ALA A 1 190 ? -28.393 2.425 -33.548 1.00 45.81 190 ALA A C 1
ATOM 1516 O O . ALA A 1 190 ? -29.148 2.838 -32.662 1.00 45.81 190 ALA A O 1
ATOM 1517 N N . PRO A 1 191 ? -28.830 2.202 -34.803 1.00 55.56 191 PRO A N 1
ATOM 1518 C CA . PRO A 1 191 ? -30.183 2.510 -35.248 1.00 55.56 191 PRO A CA 1
ATOM 1519 C C . PRO A 1 191 ? -31.186 1.480 -34.726 1.00 55.56 191 PRO A C 1
ATOM 1521 O O . PRO A 1 191 ? -30.888 0.292 -34.614 1.00 55.56 191 PRO A O 1
ATOM 1524 N N . ALA A 1 192 ? -32.401 1.950 -34.454 1.00 52.38 192 ALA A N 1
ATOM 1525 C CA . ALA A 1 192 ? -33.518 1.145 -33.987 1.00 52.38 192 ALA A CA 1
ATOM 1526 C C . ALA A 1 192 ? -33.823 -0.040 -34.921 1.00 52.38 192 ALA A C 1
ATOM 1528 O O . ALA A 1 192 ? -34.064 0.130 -36.114 1.00 52.38 192 ALA A O 1
ATOM 1529 N N . THR A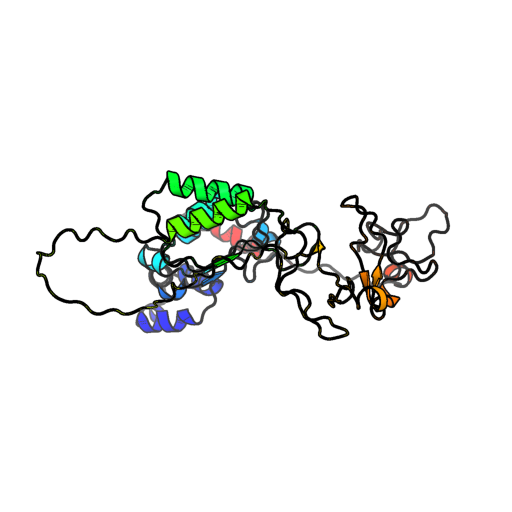 1 193 ? -33.909 -1.241 -34.355 1.00 48.28 193 THR A N 1
ATOM 1530 C CA . THR A 1 193 ? -34.713 -2.333 -34.916 1.00 48.28 193 THR A CA 1
ATOM 1531 C C . THR A 1 193 ? -35.507 -2.953 -33.768 1.00 48.28 193 THR A C 1
ATOM 1533 O O . THR A 1 193 ? -34.906 -3.309 -32.752 1.00 48.28 193 THR A O 1
ATOM 1536 N N . PRO A 1 194 ? -36.843 -3.053 -33.856 1.00 61.69 194 PRO A N 1
ATOM 1537 C CA . PRO A 1 194 ? -37.623 -3.716 -32.829 1.00 61.69 194 PRO A CA 1
ATOM 1538 C C . PRO A 1 194 ? -37.614 -5.223 -33.093 1.00 61.69 194 PRO A C 1
ATOM 1540 O O . PRO A 1 194 ? -37.639 -5.634 -34.254 1.00 61.69 194 PRO A O 1
ATOM 1543 N N . THR A 1 195 ? -37.668 -6.040 -32.034 1.00 41.75 195 THR A N 1
ATOM 1544 C CA . THR A 1 195 ? -38.721 -7.060 -31.822 1.00 41.75 195 THR A CA 1
ATOM 1545 C C . THR A 1 195 ? -38.269 -8.191 -30.874 1.00 41.75 195 THR A C 1
ATOM 1547 O O . THR A 1 195 ? -37.271 -8.858 -31.110 1.00 41.75 195 THR A O 1
ATOM 1550 N N . GLN A 1 196 ? -39.124 -8.425 -29.868 1.00 42.31 196 GLN A N 1
ATOM 1551 C CA . GLN A 1 196 ? -39.395 -9.653 -29.094 1.00 42.31 196 GLN A CA 1
ATOM 1552 C C . GLN A 1 196 ? -38.520 -10.077 -27.893 1.00 42.31 196 GLN A C 1
ATOM 1554 O O . GLN A 1 196 ? -37.498 -10.740 -27.995 1.00 42.31 196 GLN A O 1
ATOM 1559 N N . THR A 1 197 ? -39.067 -9.747 -26.716 1.00 46.41 197 THR A N 1
ATOM 1560 C CA . THR A 1 197 ? -39.557 -10.666 -25.668 1.00 46.41 197 THR A CA 1
ATOM 1561 C C . THR A 1 197 ? -38.796 -11.977 -25.426 1.00 46.41 197 THR A C 1
ATOM 1563 O O . THR A 1 197 ? -39.074 -12.989 -26.062 1.00 46.41 197 THR A O 1
ATOM 1566 N N . ALA A 1 198 ? -37.987 -12.010 -24.364 1.00 40.78 198 ALA A N 1
ATOM 1567 C CA . ALA A 1 198 ? -37.812 -13.210 -23.547 1.00 40.78 198 ALA A CA 1
ATOM 1568 C C . ALA A 1 198 ? -37.399 -12.835 -22.117 1.00 40.78 198 ALA A C 1
ATOM 1570 O O . ALA A 1 198 ? -36.342 -12.264 -21.861 1.00 40.78 198 ALA A O 1
ATOM 1571 N N . THR A 1 199 ? -38.286 -13.168 -21.189 1.00 45.91 199 THR A N 1
ATOM 1572 C CA . THR A 1 199 ? -38.141 -13.106 -19.740 1.00 45.91 199 THR A CA 1
ATOM 1573 C C . THR A 1 199 ? -36.986 -13.997 -19.281 1.00 45.91 199 THR A C 1
ATOM 1575 O O . THR A 1 199 ? -37.092 -15.216 -19.388 1.00 45.91 199 THR A O 1
ATOM 1578 N N . GLN A 1 200 ? -35.916 -13.425 -18.721 1.00 40.09 200 GLN A N 1
ATOM 1579 C CA . GLN A 1 200 ? -34.986 -14.166 -17.861 1.00 40.09 200 GLN A CA 1
ATOM 1580 C C . GLN A 1 200 ? -34.618 -13.350 -16.623 1.00 40.09 200 GLN A C 1
ATOM 1582 O O . GLN A 1 200 ? -33.890 -12.362 -16.648 1.00 40.09 200 GLN A O 1
ATOM 1587 N N . THR A 1 201 ? -35.197 -13.810 -15.524 1.00 43.34 201 THR A N 1
ATOM 1588 C CA . THR A 1 201 ? -34.850 -13.551 -14.135 1.00 43.34 201 THR A CA 1
ATOM 1589 C C . THR A 1 201 ? -33.417 -13.972 -13.803 1.00 43.34 201 THR A C 1
ATOM 1591 O O . THR A 1 201 ? -32.974 -15.045 -14.200 1.00 43.34 201 THR A O 1
ATOM 1594 N N . ALA A 1 202 ? -32.799 -13.169 -12.931 1.00 48.69 202 ALA A N 1
ATOM 1595 C CA . ALA A 1 202 ? -31.634 -13.460 -12.094 1.00 48.69 202 ALA A CA 1
ATOM 1596 C C . ALA A 1 202 ? -30.249 -13.467 -12.764 1.00 48.69 202 ALA A C 1
ATOM 1598 O O . ALA A 1 202 ? -29.627 -14.506 -12.959 1.00 48.69 202 ALA A O 1
ATOM 1599 N N . THR A 1 203 ? -29.667 -12.277 -12.891 1.00 32.91 203 THR A N 1
ATOM 1600 C CA . THR A 1 203 ? -28.220 -12.091 -12.730 1.00 32.91 203 THR A CA 1
ATOM 1601 C C . THR A 1 203 ? -27.970 -11.496 -11.351 1.00 32.91 203 THR A C 1
ATOM 1603 O O . THR A 1 203 ? -28.236 -10.325 -11.092 1.00 32.91 203 THR A O 1
ATOM 1606 N N . LYS A 1 204 ? -27.489 -12.342 -10.431 1.00 40.09 204 LYS A N 1
ATOM 1607 C CA . LYS A 1 204 ? -26.858 -11.891 -9.189 1.00 40.09 204 LYS A CA 1
ATOM 1608 C C . LYS A 1 204 ? -25.757 -10.908 -9.572 1.00 40.09 204 LYS A C 1
ATOM 1610 O O . LYS A 1 204 ? -24.798 -11.295 -10.238 1.00 40.09 204 LYS A O 1
ATOM 1615 N N . SER A 1 205 ? -25.915 -9.659 -9.155 1.00 35.66 205 SER A N 1
ATOM 1616 C CA . SER A 1 205 ? -24.867 -8.650 -9.203 1.00 35.66 205 SER A CA 1
ATOM 1617 C C . SER A 1 205 ? -23.590 -9.237 -8.591 1.00 35.66 205 SER A C 1
ATOM 1619 O O . SER A 1 205 ? -23.682 -9.897 -7.548 1.00 35.66 205 SER A O 1
ATOM 1621 N N . PRO A 1 206 ? -22.408 -9.031 -9.193 1.00 37.59 206 PRO A N 1
ATOM 1622 C CA . PRO A 1 206 ? -21.166 -9.417 -8.552 1.00 37.59 206 PRO A CA 1
ATOM 1623 C C . PRO A 1 206 ? -21.075 -8.600 -7.267 1.00 37.59 206 PRO A C 1
ATOM 1625 O O . PRO A 1 206 ? -20.984 -7.373 -7.300 1.00 37.59 206 PRO A O 1
ATOM 1628 N N . SER A 1 207 ? -21.173 -9.274 -6.123 1.00 36.50 207 SER A N 1
ATOM 1629 C CA . SER A 1 207 ? -20.838 -8.671 -4.845 1.00 36.50 207 SER A CA 1
ATOM 1630 C C . SER A 1 207 ? -19.348 -8.354 -4.906 1.00 36.50 207 SER A C 1
ATOM 1632 O O . SER A 1 207 ? -18.519 -9.225 -4.634 1.00 36.50 207 SER A O 1
ATOM 1634 N N . LEU A 1 208 ? -19.015 -7.135 -5.335 1.00 39.16 208 LEU A N 1
ATOM 1635 C CA . LEU A 1 208 ? -17.733 -6.514 -5.052 1.00 39.16 208 LEU A CA 1
ATOM 1636 C C . LEU A 1 208 ? -17.555 -6.639 -3.542 1.00 39.16 208 LEU A C 1
ATOM 1638 O O . LEU A 1 208 ? -18.222 -5.950 -2.771 1.00 39.16 208 LEU A O 1
ATOM 1642 N N . LYS A 1 209 ? -16.726 -7.592 -3.115 1.00 38.44 209 LYS A N 1
ATOM 1643 C CA . LYS A 1 209 ? -16.224 -7.638 -1.749 1.00 38.44 209 LYS A CA 1
ATOM 1644 C C . LYS A 1 209 ? -15.246 -6.476 -1.645 1.00 38.44 209 LYS A C 1
ATOM 1646 O O . LYS A 1 209 ? -14.061 -6.620 -1.902 1.00 38.44 209 LYS A O 1
ATOM 1651 N N . LEU A 1 210 ? -15.819 -5.299 -1.421 1.00 41.41 210 LEU A N 1
ATOM 1652 C CA . LEU A 1 210 ? -15.118 -4.096 -1.022 1.00 41.41 210 LEU A CA 1
ATOM 1653 C C . LEU A 1 210 ? -14.394 -4.409 0.280 1.00 41.41 210 LEU A C 1
ATOM 1655 O O . LEU A 1 210 ? -15.071 -4.841 1.203 1.00 41.41 210 LEU A O 1
ATOM 1659 N N . THR A 1 211 ? -13.075 -4.191 0.313 1.00 48.28 211 THR A N 1
ATOM 1660 C CA . THR A 1 211 ? -12.250 -3.955 1.515 1.00 48.28 211 THR A CA 1
ATOM 1661 C C . THR A 1 211 ? -12.502 -4.888 2.715 1.00 48.28 211 THR A C 1
ATOM 1663 O O . THR A 1 211 ? -13.554 -4.829 3.335 1.00 48.28 211 THR A O 1
ATOM 1666 N N . ASP A 1 212 ? -11.492 -5.658 3.152 1.00 55.88 212 ASP A N 1
ATOM 1667 C CA . ASP A 1 212 ? -11.520 -6.571 4.330 1.00 55.88 212 ASP A CA 1
ATOM 1668 C C . ASP A 1 212 ? -11.762 -5.884 5.707 1.00 55.88 212 ASP A C 1
ATOM 1670 O O . ASP A 1 212 ? -11.402 -6.389 6.774 1.00 55.88 212 ASP A O 1
ATOM 1674 N N . LEU A 1 213 ? -12.359 -4.697 5.721 1.00 55.19 213 LEU A N 1
ATOM 1675 C CA . LEU A 1 213 ? -12.722 -3.925 6.895 1.00 55.19 213 LEU A CA 1
ATOM 1676 C C . LEU A 1 213 ? -14.168 -4.236 7.296 1.00 55.19 213 LEU A C 1
ATOM 1678 O O . LEU A 1 213 ? -15.109 -3.534 6.940 1.00 55.19 213 LEU A O 1
ATOM 1682 N N . HIS A 1 214 ? -14.351 -5.288 8.092 1.00 67.56 214 HIS A N 1
ATOM 1683 C CA . HIS A 1 214 ? -15.643 -5.576 8.711 1.00 67.56 214 HIS A CA 1
ATOM 1684 C C . HIS A 1 214 ? -15.817 -4.767 9.999 1.00 67.56 214 HIS A C 1
ATOM 1686 O O . HIS A 1 214 ? -14.932 -4.747 10.857 1.00 67.56 214 HIS A O 1
ATOM 1692 N N . THR A 1 215 ? -16.967 -4.116 10.169 1.00 71.06 215 THR A N 1
ATOM 1693 C CA . THR A 1 215 ? -17.338 -3.525 11.460 1.00 71.06 215 THR A CA 1
ATOM 1694 C C . THR A 1 215 ? -17.612 -4.636 12.472 1.00 71.06 215 THR A C 1
ATOM 1696 O O . THR A 1 215 ? -18.153 -5.692 12.143 1.00 71.06 215 THR A O 1
ATOM 1699 N N . CYS A 1 216 ? -17.200 -4.428 13.721 1.00 76.75 216 CYS A N 1
ATOM 1700 C CA . CYS A 1 216 ? -17.406 -5.405 14.783 1.00 76.75 216 CYS A CA 1
ATOM 1701 C C . CYS A 1 216 ? -18.894 -5.639 15.034 1.00 76.75 216 CYS A C 1
ATOM 1703 O O . CYS A 1 216 ? -19.643 -4.694 15.287 1.00 76.75 216 CYS A O 1
ATOM 1705 N N . GLU A 1 217 ? -19.291 -6.911 15.052 1.00 77.00 217 GLU A N 1
ATOM 1706 C CA . GLU A 1 217 ? -20.685 -7.326 15.230 1.00 77.00 217 GLU A CA 1
ATOM 1707 C C . GLU A 1 217 ? -21.291 -6.831 16.561 1.00 77.00 217 GLU A C 1
ATOM 1709 O O . GLU A 1 217 ? -22.491 -6.563 16.627 1.00 77.00 217 GLU A O 1
ATOM 1714 N N . LEU A 1 218 ? -20.472 -6.671 17.611 1.00 73.88 218 LEU A N 1
ATOM 1715 C CA . LEU A 1 218 ? -20.931 -6.297 18.954 1.00 73.88 218 LEU A CA 1
ATOM 1716 C C . LEU A 1 218 ? -20.963 -4.788 19.186 1.00 73.88 218 LEU A C 1
ATOM 1718 O O . LEU A 1 218 ? -21.992 -4.238 19.570 1.00 73.88 218 LEU A O 1
ATOM 1722 N N . CYS A 1 219 ? -19.834 -4.112 18.990 1.00 74.31 219 CYS A N 1
ATOM 1723 C CA . CYS A 1 219 ? -19.719 -2.701 19.348 1.00 74.31 219 CYS A CA 1
ATOM 1724 C C . CYS A 1 219 ? -19.975 -1.756 18.176 1.00 74.31 219 CYS A C 1
ATOM 1726 O O . CYS A 1 219 ? -20.205 -0.579 18.430 1.00 74.31 219 CYS A O 1
ATOM 1728 N N . ARG A 1 220 ? -19.905 -2.239 16.923 1.00 72.62 220 ARG A N 1
ATOM 1729 C CA . ARG A 1 220 ? -20.067 -1.492 15.654 1.00 72.62 220 ARG A CA 1
ATOM 1730 C C . ARG A 1 220 ? -19.139 -0.289 15.438 1.00 72.62 220 ARG A C 1
ATOM 1732 O O . ARG A 1 220 ? -19.033 0.192 14.320 1.00 72.62 220 ARG A O 1
ATOM 1739 N N . ASN A 1 221 ? -18.435 0.141 16.479 1.00 59.56 221 ASN A N 1
ATOM 1740 C CA . ASN A 1 221 ? -17.582 1.325 16.523 1.00 59.56 221 ASN A CA 1
ATOM 1741 C C . ASN A 1 221 ? -16.113 1.018 16.210 1.00 59.56 221 ASN A C 1
ATOM 1743 O O . ASN A 1 221 ? -15.300 1.927 16.129 1.00 59.56 221 ASN A O 1
ATOM 1747 N N . TYR A 1 222 ? -15.754 -0.259 16.095 1.00 59.66 222 TYR A N 1
ATOM 1748 C CA . TYR A 1 222 ? -14.388 -0.699 15.837 1.00 59.66 222 TYR A CA 1
ATOM 1749 C C . TYR A 1 222 ? -14.384 -1.720 14.710 1.00 59.66 222 TYR A C 1
ATOM 1751 O O . TYR A 1 222 ? -15.321 -2.512 14.585 1.00 59.66 222 TYR A O 1
ATOM 1759 N N . TYR A 1 223 ? -13.297 -1.769 13.949 1.00 64.25 223 TYR A N 1
ATOM 1760 C CA . TYR A 1 223 ? -13.105 -2.822 12.963 1.00 64.25 223 TYR A CA 1
ATOM 1761 C C . TYR A 1 223 ? -12.704 -4.137 13.599 1.00 64.25 223 TYR A C 1
ATOM 1763 O O . TYR A 1 223 ? -12.001 -4.198 14.612 1.00 64.25 223 TYR A O 1
ATOM 1771 N N . ALA A 1 224 ? -13.135 -5.197 12.945 1.00 70.62 224 ALA A N 1
ATOM 1772 C CA . ALA A 1 224 ? -12.942 -6.558 13.354 1.00 70.62 224 ALA A CA 1
ATOM 1773 C C . ALA A 1 224 ? -11.970 -7.300 12.439 1.00 70.62 224 ALA A C 1
ATOM 1775 O O . ALA A 1 224 ? -11.869 -7.032 11.248 1.00 70.62 224 ALA A O 1
ATOM 1776 N N . ALA A 1 225 ? -11.212 -8.234 13.013 1.00 68.94 225 ALA A N 1
ATOM 1777 C CA . ALA A 1 225 ? -10.546 -9.286 12.240 1.00 68.94 225 ALA A CA 1
ATOM 1778 C C . ALA A 1 225 ? -11.443 -10.527 12.210 1.00 68.94 225 ALA A C 1
ATOM 1780 O O . ALA A 1 225 ? -12.273 -10.680 13.117 1.00 68.94 225 ALA A O 1
ATOM 1781 N N . PRO A 1 226 ? -11.220 -11.445 11.250 1.00 80.44 226 PRO A N 1
ATOM 1782 C CA . PRO A 1 226 ? -11.675 -12.818 11.387 1.00 80.44 226 PRO A CA 1
ATOM 1783 C C . PRO A 1 226 ? -11.318 -13.335 12.779 1.00 80.44 226 PRO A C 1
ATOM 1785 O O . PRO A 1 226 ? -10.173 -13.233 13.232 1.00 80.44 226 PRO A O 1
ATOM 1788 N N . THR A 1 227 ? -12.323 -13.822 13.492 1.00 80.00 227 THR A N 1
ATOM 1789 C CA . THR A 1 227 ? -12.141 -14.304 14.859 1.00 80.00 227 THR A CA 1
ATOM 1790 C C . THR A 1 227 ? -11.755 -15.774 14.781 1.00 80.00 227 THR A C 1
ATOM 1792 O O . THR A 1 227 ? -12.476 -16.549 14.155 1.00 80.00 227 THR A O 1
ATOM 1795 N N . PRO A 1 228 ? -10.631 -16.204 15.370 1.00 81.75 228 PRO A N 1
ATOM 1796 C CA . PRO A 1 228 ? -10.325 -17.623 15.431 1.00 81.75 228 PRO A CA 1
ATOM 1797 C C . PRO A 1 228 ? -11.320 -18.344 16.362 1.00 81.75 228 PRO A C 1
ATOM 1799 O O . PRO A 1 228 ? -11.847 -17.736 17.301 1.00 81.75 228 PRO A O 1
ATOM 1802 N N . PRO A 1 229 ? -11.593 -19.640 16.132 1.00 88.44 229 PRO A N 1
ATOM 1803 C CA . PRO A 1 229 ? -12.465 -20.416 17.004 1.00 88.44 229 PRO A CA 1
ATOM 1804 C C . PRO A 1 229 ? -11.906 -20.464 18.428 1.00 88.44 229 PRO A C 1
ATOM 1806 O O . PRO A 1 229 ? -10.695 -20.395 18.650 1.00 88.44 229 PRO A O 1
ATOM 1809 N N . CYS A 1 230 ? -12.794 -20.607 19.412 1.00 87.38 230 CYS A N 1
ATOM 1810 C CA . CYS A 1 230 ? -12.386 -20.684 20.807 1.00 87.38 230 CYS A CA 1
ATOM 1811 C C . CYS A 1 230 ? -11.405 -21.843 21.035 1.00 87.38 230 CYS A C 1
ATOM 1813 O O . CYS A 1 230 ? -11.748 -23.001 20.812 1.00 87.38 230 CYS A O 1
ATOM 1815 N N . SER A 1 231 ? -10.232 -21.554 21.596 1.00 89.62 231 SER A N 1
ATOM 1816 C CA . SER A 1 231 ? -9.178 -22.541 21.849 1.00 89.62 231 SER A CA 1
ATOM 1817 C C . SER A 1 231 ? -9.574 -23.644 22.836 1.00 89.62 231 SER A C 1
ATOM 1819 O O . SER A 1 231 ? -8.907 -24.670 22.891 1.00 89.62 231 SER A O 1
ATOM 1821 N N . ARG A 1 232 ? -10.653 -23.460 23.611 1.00 89.44 232 ARG A N 1
ATOM 1822 C CA . ARG A 1 232 ? -11.177 -24.486 24.524 1.00 89.44 232 ARG A CA 1
ATOM 1823 C C . ARG A 1 232 ? -12.271 -25.348 23.904 1.00 89.44 232 ARG A C 1
ATOM 1825 O O . ARG A 1 232 ? -12.220 -26.564 24.027 1.00 89.44 232 ARG A O 1
ATOM 1832 N N . CYS A 1 233 ? -13.312 -24.729 23.349 1.00 92.12 233 CYS A N 1
ATOM 1833 C CA . CYS A 1 233 ? -14.516 -25.449 22.918 1.00 92.12 233 CYS A CA 1
ATOM 1834 C C . CYS A 1 233 ? -14.700 -25.500 21.399 1.00 92.12 233 CYS A C 1
ATOM 1836 O O . CYS A 1 233 ? -15.681 -26.069 20.935 1.00 92.12 233 CYS A O 1
ATOM 1838 N N . GLY A 1 234 ? -13.817 -24.864 20.626 1.00 91.62 234 GLY A N 1
ATOM 1839 C CA . GLY A 1 234 ? -13.920 -24.752 19.171 1.00 91.62 234 GLY A CA 1
ATOM 1840 C C . GLY A 1 234 ? -15.049 -23.841 18.678 1.00 91.62 234 GLY A C 1
ATOM 1841 O O . GLY A 1 234 ? -15.142 -23.596 17.480 1.00 91.62 234 GLY A O 1
ATOM 1842 N N . ALA A 1 235 ? -15.901 -23.316 19.567 1.00 88.31 235 ALA A N 1
ATOM 1843 C CA . ALA A 1 235 ? -17.035 -22.492 19.167 1.00 88.31 235 ALA A CA 1
ATOM 1844 C C . ALA A 1 235 ? -16.577 -21.172 18.533 1.00 88.31 235 ALA A C 1
ATOM 1846 O O . ALA A 1 235 ? -15.717 -20.470 19.076 1.00 88.31 235 ALA A O 1
ATOM 1847 N N . LEU A 1 236 ? -17.215 -20.822 17.419 1.00 84.38 236 LEU A N 1
ATOM 1848 C CA . LEU A 1 236 ? -17.080 -19.541 16.743 1.00 84.38 236 LEU A CA 1
ATOM 1849 C C . LEU A 1 236 ? -18.376 -18.751 16.951 1.00 84.38 236 LEU A C 1
ATOM 1851 O O . LEU A 1 236 ? -19.337 -18.914 16.207 1.00 84.38 236 LEU A O 1
ATOM 1855 N N . ASN A 1 237 ? -18.429 -17.940 18.010 1.00 73.94 237 ASN A N 1
ATOM 1856 C CA . ASN A 1 237 ? -19.652 -17.197 18.344 1.00 73.94 237 ASN A CA 1
ATOM 1857 C C . ASN A 1 237 ? -19.912 -16.021 17.394 1.00 73.94 237 ASN A C 1
ATOM 1859 O O . ASN A 1 237 ? -21.060 -15.643 17.201 1.00 73.94 237 ASN A O 1
ATOM 1863 N N . HIS A 1 238 ? -18.845 -15.454 16.837 1.00 80.12 238 HIS A N 1
ATOM 1864 C CA . HIS A 1 238 ? -18.874 -14.313 15.933 1.00 80.12 238 HIS A CA 1
ATOM 1865 C C . HIS A 1 238 ? -17.803 -14.526 14.874 1.00 80.12 238 HIS A C 1
ATOM 1867 O O . HIS A 1 238 ? -16.709 -15.000 15.192 1.00 80.12 238 HIS A O 1
ATOM 1873 N N . SER A 1 239 ? -18.122 -14.193 13.627 1.00 82.06 239 SER A N 1
ATOM 1874 C CA . SER A 1 239 ? -17.182 -14.359 12.519 1.00 82.06 239 SER A CA 1
ATOM 1875 C C . SER A 1 239 ? -16.094 -13.286 12.569 1.00 82.06 239 SER A C 1
ATOM 1877 O O . SER A 1 239 ? -14.923 -13.576 12.322 1.00 82.06 239 SER A O 1
ATOM 1879 N N . HIS A 1 240 ? -16.467 -12.070 12.986 1.00 81.31 240 HIS A N 1
ATOM 1880 C CA . HIS A 1 240 ? -15.588 -10.909 13.027 1.00 81.31 240 HIS A CA 1
ATOM 1881 C C . HIS A 1 240 ? -15.811 -10.095 14.313 1.00 81.31 240 HIS A C 1
ATOM 1883 O O . HIS A 1 240 ? -16.858 -9.481 14.516 1.00 81.31 240 HIS A O 1
ATOM 1889 N N . LEU A 1 241 ? -14.791 -10.039 15.173 1.00 76.94 241 LEU A N 1
ATOM 1890 C CA . LEU A 1 241 ? -14.766 -9.207 16.378 1.00 76.94 241 LEU A CA 1
ATOM 1891 C C . LEU A 1 241 ? -13.591 -8.227 16.342 1.00 76.94 241 LEU A C 1
ATOM 1893 O O . LEU A 1 241 ? -12.508 -8.558 15.851 1.00 76.94 241 LEU A O 1
ATOM 1897 N N . CYS A 1 242 ? -13.800 -7.013 16.860 1.00 73.81 242 CYS A N 1
ATOM 1898 C CA . CYS A 1 242 ? -12.703 -6.081 17.120 1.00 73.81 242 CYS A CA 1
ATOM 1899 C C . CYS A 1 242 ? -11.883 -6.530 18.320 1.00 73.81 242 CYS A C 1
ATOM 1901 O O . CYS A 1 242 ? -12.364 -7.290 19.153 1.00 73.81 242 CYS A O 1
ATOM 1903 N N . PHE A 1 243 ? -10.676 -5.989 18.446 1.00 68.00 243 PHE A N 1
ATOM 1904 C CA . PHE A 1 243 ? -9.781 -6.279 19.564 1.00 68.00 243 PHE A CA 1
ATOM 1905 C C . PHE A 1 243 ? -10.435 -6.051 20.935 1.00 68.00 243 PHE A C 1
ATOM 1907 O O . PHE A 1 243 ? -10.310 -6.890 21.811 1.00 68.00 243 PHE A O 1
ATOM 1914 N N . VAL A 1 244 ? -11.224 -4.979 21.084 1.00 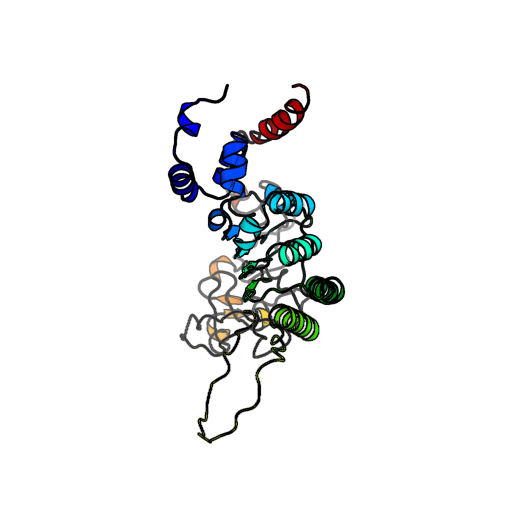68.31 244 VAL A N 1
ATOM 1915 C CA . VAL A 1 244 ? -11.953 -4.666 22.330 1.00 68.31 244 VAL A CA 1
ATOM 1916 C C . VAL A 1 244 ? -12.980 -5.747 22.685 1.00 68.31 244 VAL A C 1
ATOM 1918 O O . VAL A 1 244 ? -13.255 -6.001 23.851 1.00 68.31 244 VAL A O 1
ATOM 1921 N N . CYS A 1 245 ? -13.581 -6.375 21.674 1.00 72.56 245 CYS A N 1
ATOM 1922 C CA . CYS A 1 245 ? -14.591 -7.414 21.851 1.00 72.56 245 CYS A CA 1
ATOM 1923 C C . CYS A 1 245 ? -14.007 -8.834 21.814 1.00 72.56 245 CYS A C 1
ATOM 1925 O O . CYS A 1 245 ? -14.711 -9.787 22.151 1.00 72.56 245 CYS A O 1
ATOM 1927 N N . GLN A 1 246 ? -12.754 -9.000 21.386 1.00 76.12 246 GLN A N 1
ATOM 1928 C CA . GLN A 1 246 ? -12.059 -10.278 21.396 1.00 76.12 246 GLN A CA 1
ATOM 1929 C C . GLN A 1 246 ? -11.500 -10.540 22.794 1.00 76.12 246 GLN A C 1
ATOM 1931 O O . GLN A 1 246 ? -10.691 -9.783 23.306 1.00 76.12 246 GLN A O 1
ATOM 1936 N N . SER A 1 247 ? -11.886 -11.664 23.395 1.00 76.62 247 SER A N 1
ATOM 1937 C CA . SER A 1 247 ? -11.239 -12.163 24.611 1.00 76.62 247 SER A CA 1
ATOM 1938 C C . SER A 1 247 ? -10.117 -13.139 24.253 1.00 76.62 247 SER A C 1
ATOM 1940 O O . SER A 1 247 ? -10.393 -14.288 23.907 1.00 76.62 247 SER A O 1
ATOM 1942 N N . PHE A 1 248 ? -8.859 -12.720 24.333 1.00 80.62 248 PHE A N 1
ATOM 1943 C CA . PHE A 1 248 ? -7.704 -13.596 24.113 1.00 80.62 248 PHE A CA 1
ATOM 1944 C C . PHE A 1 248 ? -6.764 -13.581 25.321 1.00 80.62 248 PHE A C 1
ATOM 1946 O O . PHE A 1 248 ? -6.892 -12.764 26.226 1.00 80.62 248 PHE A O 1
ATOM 1953 N N . CYS A 1 249 ? -5.861 -14.555 25.367 1.00 80.44 249 CYS A N 1
ATOM 1954 C CA . CYS A 1 249 ? -4.787 -14.587 26.346 1.00 80.44 249 CYS A CA 1
ATOM 1955 C C . CYS A 1 249 ? -3.596 -13.758 25.855 1.00 80.44 249 CYS A C 1
ATOM 1957 O O . CYS A 1 249 ? -3.052 -14.094 24.810 1.00 80.44 249 CYS A O 1
ATOM 1959 N N . ASP A 1 250 ? -3.092 -12.805 26.632 1.00 73.88 250 ASP A N 1
ATOM 1960 C CA . ASP A 1 250 ? -1.933 -11.981 26.238 1.00 73.88 250 ASP A CA 1
ATOM 1961 C C . ASP A 1 250 ? -0.626 -12.780 26.148 1.00 73.88 250 ASP A C 1
ATOM 1963 O O . ASP A 1 250 ? 0.243 -12.480 25.339 1.00 73.88 250 ASP A O 1
ATOM 1967 N N . GLY A 1 251 ? -0.489 -13.847 26.945 1.00 77.50 251 GLY A N 1
ATOM 1968 C CA . GLY A 1 251 ? 0.711 -14.691 26.927 1.00 77.50 251 GLY A CA 1
ATOM 1969 C C . GLY A 1 251 ? 0.859 -15.579 25.681 1.00 77.50 251 GLY A C 1
ATOM 1970 O O . GLY A 1 251 ? 1.949 -15.686 25.131 1.00 77.50 251 GLY A O 1
ATOM 1971 N N . CYS A 1 252 ? -0.211 -16.249 25.238 1.00 82.69 252 CYS A N 1
ATOM 1972 C CA . CYS A 1 252 ? -0.165 -17.194 24.107 1.00 82.69 252 CYS A CA 1
ATOM 1973 C C . CYS A 1 252 ? -1.056 -16.814 22.924 1.00 82.69 252 CYS A C 1
ATOM 1975 O O . CYS A 1 252 ? -1.158 -17.583 21.971 1.00 82.69 252 CYS A O 1
ATOM 1977 N N . PHE A 1 253 ? -1.747 -15.677 22.993 1.00 81.56 253 PHE A N 1
ATOM 1978 C CA . PHE A 1 253 ? -2.673 -15.179 21.973 1.00 81.56 253 PHE A CA 1
ATOM 1979 C C . PHE A 1 253 ? -3.866 -16.096 21.654 1.00 81.56 253 PHE A C 1
ATOM 1981 O O . PHE A 1 253 ? -4.581 -15.858 20.676 1.00 81.56 253 PHE A O 1
ATOM 1988 N N . ALA A 1 254 ? -4.115 -17.118 22.483 1.00 84.06 254 ALA A N 1
ATOM 1989 C CA . ALA A 1 254 ? -5.254 -18.022 22.355 1.00 84.06 254 ALA A CA 1
ATOM 1990 C C . ALA A 1 254 ? -6.578 -17.276 22.569 1.00 84.06 254 ALA A C 1
ATOM 1992 O O . ALA A 1 254 ? -6.734 -16.564 23.560 1.00 84.06 254 ALA A O 1
ATOM 1993 N N . GLN A 1 255 ? -7.538 -17.468 21.664 1.00 84.06 255 GLN A N 1
ATOM 1994 C CA . GLN A 1 255 ? -8.856 -16.837 21.718 1.00 84.06 255 GLN A CA 1
ATOM 1995 C C . GLN A 1 255 ? -9.826 -17.680 22.546 1.00 84.06 255 GLN A C 1
ATOM 1997 O O . GLN A 1 255 ? -9.955 -18.890 22.354 1.00 84.06 255 GLN A O 1
ATOM 2002 N N . PHE A 1 256 ? -10.597 -17.040 23.417 1.00 83.75 256 PHE A N 1
ATOM 2003 C CA . PHE A 1 256 ? -11.662 -17.679 24.180 1.00 83.75 256 PHE A CA 1
ATOM 2004 C C . PHE A 1 256 ? -13.009 -17.033 23.855 1.00 83.75 256 PHE A C 1
ATOM 2006 O O . PHE A 1 256 ? -13.109 -15.833 23.611 1.00 83.75 256 PHE A O 1
ATOM 2013 N N . CYS A 1 257 ? -14.071 -17.837 23.821 1.00 83.44 257 CYS A N 1
ATOM 2014 C CA . CYS A 1 257 ? -15.424 -17.301 23.726 1.00 83.44 257 CYS A CA 1
ATOM 2015 C C . CYS A 1 257 ? -15.878 -16.756 25.091 1.00 83.44 257 CYS A C 1
ATOM 2017 O O . CYS A 1 257 ? -15.340 -17.158 26.124 1.00 83.44 257 CYS A O 1
ATOM 2019 N N . HIS A 1 258 ? -16.922 -15.916 25.118 1.00 76.50 258 HIS A N 1
ATOM 2020 C CA . HIS A 1 258 ? -17.442 -15.308 26.358 1.00 76.50 258 HIS A CA 1
ATOM 2021 C C . HIS A 1 258 ? -17.802 -16.329 27.455 1.00 76.50 258 HIS A C 1
ATOM 2023 O O . HIS A 1 258 ? -17.780 -16.003 28.636 1.00 76.50 258 HIS A O 1
ATOM 2029 N N . ARG A 1 259 ? -18.133 -17.576 27.084 1.00 83.44 259 ARG A N 1
ATOM 2030 C CA . ARG A 1 259 ? -18.421 -18.649 28.050 1.00 83.44 259 ARG A CA 1
ATOM 2031 C C . ARG A 1 259 ? -17.151 -19.268 28.614 1.00 83.44 259 ARG A C 1
ATOM 2033 O O . ARG A 1 259 ? -17.113 -19.633 29.778 1.00 83.44 259 ARG A O 1
ATOM 2040 N N . CYS A 1 260 ? -16.126 -19.436 27.782 1.00 84.31 260 CYS A N 1
ATOM 2041 C CA . CYS A 1 260 ? -14.887 -20.098 28.175 1.00 84.31 260 CYS A CA 1
ATOM 2042 C C . CYS A 1 260 ? -13.882 -19.144 28.816 1.00 84.31 260 CYS A C 1
ATOM 2044 O O . CYS A 1 260 ? -13.054 -19.619 29.593 1.00 84.31 260 CYS A O 1
ATOM 2046 N N . VAL A 1 261 ? -13.958 -17.839 28.523 1.00 80.31 261 VAL A N 1
ATOM 2047 C CA . VAL A 1 261 ? -13.032 -16.838 29.067 1.00 80.31 261 VAL A CA 1
ATOM 2048 C C . VAL A 1 261 ? -13.056 -16.856 30.592 1.00 80.31 261 VAL A C 1
ATOM 2050 O O . VAL A 1 261 ? -12.012 -17.058 31.184 1.00 80.31 261 VAL A O 1
ATOM 2053 N N . SER A 1 262 ? -14.222 -16.828 31.241 1.00 78.00 262 SER A N 1
ATOM 2054 C CA . SER A 1 262 ? -14.329 -16.841 32.711 1.00 78.00 262 SER A CA 1
ATOM 2055 C C . SER A 1 262 ? -13.723 -18.085 33.377 1.00 78.00 262 SER A C 1
ATOM 2057 O O . SER A 1 262 ? -13.334 -18.049 34.545 1.00 78.00 262 SER A O 1
ATOM 2059 N N . HIS A 1 263 ? -13.629 -19.201 32.649 1.00 80.62 263 HIS A N 1
ATOM 2060 C CA . HIS A 1 263 ? -13.083 -20.451 33.168 1.00 80.62 263 HIS A CA 1
ATOM 2061 C C . HIS A 1 263 ? -11.583 -20.618 32.903 1.00 80.62 263 HIS A C 1
ATOM 2063 O O . HIS A 1 263 ? -10.861 -21.150 33.757 1.00 80.62 263 HIS A O 1
ATOM 2069 N N . GLU A 1 264 ? -11.129 -20.218 31.716 1.00 81.69 264 GLU A N 1
ATOM 2070 C CA . GLU A 1 264 ? -9.738 -20.374 31.270 1.00 81.69 264 GLU A CA 1
ATOM 2071 C C . GLU A 1 264 ? -8.862 -19.192 31.622 1.00 81.69 264 GLU A C 1
ATOM 2073 O O . GLU A 1 264 ? -7.643 -19.321 31.697 1.00 81.69 264 GLU A O 1
ATOM 2078 N N . CYS A 1 265 ? -9.484 -18.050 31.840 1.00 72.88 265 CYS A N 1
ATOM 2079 C CA . CYS A 1 265 ? -8.849 -16.772 31.722 1.00 72.88 265 CYS A CA 1
ATOM 2080 C C . CYS A 1 265 ? -9.310 -15.944 32.929 1.00 72.88 265 CYS A C 1
ATOM 2082 O O . CYS A 1 265 ? -10.497 -15.683 33.121 1.00 72.88 265 CYS A O 1
ATOM 2084 N N . ARG A 1 266 ? -8.380 -15.609 33.827 1.00 68.25 266 ARG A N 1
ATOM 2085 C CA . ARG A 1 266 ? -8.697 -14.668 34.905 1.00 68.25 266 ARG A CA 1
ATOM 2086 C C . ARG A 1 266 ? -8.450 -13.275 34.365 1.00 68.25 266 ARG A C 1
ATOM 2088 O O . ARG A 1 266 ? -7.315 -12.956 34.016 1.00 68.25 266 ARG A O 1
ATOM 2095 N N . ALA A 1 267 ? -9.527 -12.502 34.310 1.00 59.88 267 ALA A N 1
ATOM 2096 C CA . ALA A 1 267 ? -9.480 -11.088 34.014 1.00 59.88 267 ALA A CA 1
ATOM 2097 C C . ALA A 1 267 ? -8.460 -10.409 34.938 1.00 59.88 267 ALA A C 1
ATOM 2099 O O . ALA A 1 267 ? -8.413 -10.677 36.146 1.00 59.88 267 ALA A O 1
ATOM 2100 N N . VAL A 1 268 ? -7.595 -9.600 34.343 1.00 56.91 268 VAL A N 1
ATOM 2101 C CA . VAL A 1 268 ? -6.672 -8.736 35.065 1.00 56.91 268 VAL A CA 1
ATOM 2102 C C . VAL A 1 268 ? -7.267 -7.341 35.008 1.00 56.91 268 VAL A C 1
ATOM 2104 O O . VAL A 1 268 ? -7.571 -6.864 33.916 1.00 56.91 268 VAL A O 1
ATOM 2107 N N . MET A 1 269 ? -7.403 -6.685 36.166 1.00 44.06 269 MET A N 1
ATOM 2108 C CA . MET A 1 269 ? -7.778 -5.273 36.190 1.00 44.06 269 MET A CA 1
ATOM 2109 C C . MET A 1 269 ? -6.715 -4.471 35.452 1.00 44.06 269 MET A C 1
ATOM 2111 O O . MET A 1 269 ? -5.621 -4.228 35.969 1.00 44.06 269 MET A O 1
ATOM 2115 N N . CYS A 1 270 ? -7.044 -4.085 34.226 1.00 41.12 270 CYS A N 1
ATOM 2116 C CA . CYS A 1 270 ? -6.258 -3.150 33.453 1.00 41.12 270 CYS A CA 1
ATOM 2117 C C . CYS A 1 270 ? -6.386 -1.782 34.134 1.00 41.12 270 CYS A C 1
ATOM 2119 O O . CYS A 1 270 ? -7.485 -1.257 34.261 1.00 41.12 270 CYS A O 1
ATOM 2121 N N . GLN A 1 271 ? -5.275 -1.213 34.610 1.00 39.34 271 GLN A N 1
ATOM 2122 C CA . GLN A 1 271 ? -5.256 0.167 35.122 1.00 39.34 271 GLN A CA 1
ATOM 2123 C C . GLN A 1 271 ? -5.014 1.200 34.012 1.00 39.34 271 GLN A C 1
ATOM 2125 O O . GLN A 1 271 ? -4.767 2.369 34.304 1.00 39.34 271 GLN A O 1
ATOM 2130 N N . CYS A 1 272 ? -5.053 0.787 32.740 1.00 35.38 272 CYS A N 1
ATOM 2131 C CA . CYS A 1 272 ? -5.000 1.732 31.637 1.00 35.38 272 CYS A CA 1
ATOM 2132 C C . CYS A 1 272 ? -6.235 2.639 31.710 1.00 35.38 272 CYS A C 1
ATOM 2134 O O . CYS A 1 272 ? -7.354 2.173 31.910 1.00 35.38 272 CYS A O 1
ATOM 2136 N N . THR A 1 273 ? -6.044 3.945 31.534 1.00 37.53 273 THR A N 1
ATOM 2137 C CA . THR A 1 273 ? -7.125 4.947 31.545 1.00 37.53 273 THR A CA 1
ATOM 2138 C C . THR A 1 273 ? -8.121 4.767 30.391 1.00 37.53 273 THR A C 1
ATOM 2140 O O . THR A 1 273 ? -9.160 5.427 30.347 1.00 37.53 273 THR A O 1
ATOM 2143 N N . LEU A 1 274 ? -7.845 3.837 29.473 1.00 36.00 274 LEU A N 1
ATOM 2144 C CA . LEU A 1 274 ? -8.730 3.3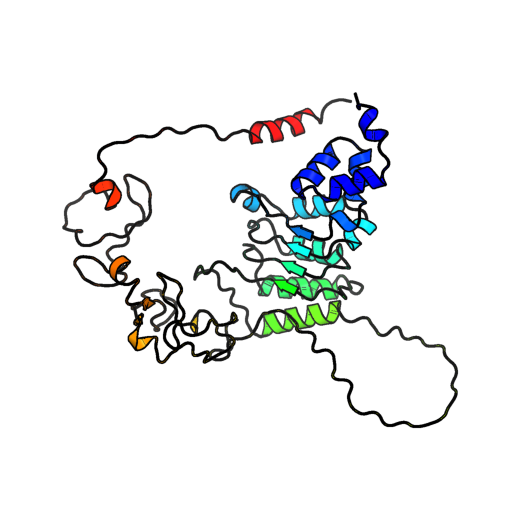86 28.406 1.00 36.00 274 LEU A CA 1
ATOM 2145 C C . LEU A 1 274 ? -9.780 2.373 28.936 1.00 36.00 274 LEU A C 1
ATOM 2147 O O . LEU A 1 274 ? -9.794 1.218 28.528 1.00 36.00 274 LEU A O 1
ATOM 2151 N N . LYS A 1 275 ? -10.713 2.870 29.770 1.00 38.25 275 LYS A N 1
ATOM 2152 C CA . LYS A 1 275 ? -12.016 2.288 30.204 1.00 38.25 275 LYS A CA 1
ATOM 2153 C C . LYS A 1 275 ? -12.056 1.213 31.313 1.00 38.25 275 LYS A C 1
ATOM 2155 O O . LYS A 1 275 ? -11.211 0.338 31.411 1.00 38.25 275 LYS A O 1
ATOM 2160 N N . ASP A 1 276 ? -13.173 1.254 32.057 1.00 39.78 276 ASP A N 1
ATOM 2161 C CA . ASP A 1 276 ? -13.624 0.423 33.199 1.00 39.78 276 ASP A CA 1
ATOM 2162 C C . ASP A 1 276 ? -13.851 -1.084 32.919 1.00 39.78 276 ASP A C 1
ATOM 2164 O O . ASP A 1 276 ? -14.643 -1.737 33.601 1.00 39.78 276 ASP A O 1
ATOM 2168 N N . MET A 1 277 ? -13.224 -1.659 31.893 1.00 44.53 277 MET A N 1
ATOM 2169 C CA . MET A 1 277 ? -13.399 -3.069 31.527 1.00 44.53 277 MET A CA 1
ATOM 2170 C C . MET A 1 277 ? -12.041 -3.764 31.552 1.00 44.53 277 MET A C 1
ATOM 2172 O O . MET A 1 277 ? -11.068 -3.239 31.022 1.00 44.53 277 MET A O 1
ATOM 2176 N N . ASP A 1 278 ? -11.974 -4.952 32.151 1.00 48.44 278 ASP A N 1
ATOM 2177 C CA . ASP A 1 278 ? -10.763 -5.774 32.186 1.00 48.44 278 ASP A CA 1
ATOM 2178 C C . ASP A 1 278 ? -10.319 -6.137 30.752 1.00 48.44 278 ASP A C 1
ATOM 2180 O O . ASP A 1 278 ? -10.871 -7.049 30.135 1.00 48.44 278 ASP A O 1
ATOM 2184 N N . VAL A 1 279 ? -9.354 -5.395 30.194 1.00 52.34 279 VAL A N 1
ATOM 2185 C CA . VAL A 1 279 ? -8.885 -5.583 28.803 1.00 52.34 279 VAL A CA 1
ATOM 2186 C C . VAL A 1 279 ? -7.934 -6.775 28.676 1.00 52.34 279 VAL A C 1
ATOM 2188 O O . VAL A 1 279 ? -7.934 -7.460 27.658 1.00 52.34 279 VAL A O 1
ATOM 2191 N N . MET A 1 280 ? -7.155 -7.057 29.721 1.00 62.12 280 MET A N 1
ATOM 2192 C CA . MET A 1 280 ? -6.082 -8.048 29.677 1.00 62.12 280 MET A CA 1
ATOM 2193 C C . MET A 1 280 ? -6.480 -9.347 30.366 1.00 62.12 280 MET A C 1
ATOM 2195 O O . MET A 1 280 ? -7.044 -9.360 31.468 1.00 62.12 280 MET A O 1
ATOM 2199 N N . CYS A 1 281 ? -6.137 -10.465 29.737 1.00 72.62 281 CYS A N 1
ATOM 2200 C CA . CYS A 1 281 ? -6.409 -11.779 30.286 1.00 72.62 281 CYS A CA 1
ATOM 2201 C C . CYS A 1 281 ? -5.238 -12.734 30.078 1.00 72.62 281 CYS A C 1
ATOM 2203 O O . CYS A 1 281 ? -4.651 -12.802 29.006 1.00 72.62 281 CYS A O 1
ATOM 2205 N N . TYR A 1 282 ? -4.927 -13.545 31.091 1.00 78.81 282 TYR A N 1
ATOM 2206 C CA . TYR A 1 282 ? -3.947 -14.626 30.974 1.00 78.81 282 TYR A CA 1
ATOM 2207 C C . TYR A 1 282 ? -4.636 -15.970 31.177 1.00 78.81 282 TYR A C 1
ATOM 2209 O O . TYR A 1 282 ? -5.300 -16.196 32.196 1.00 78.81 282 TYR A O 1
ATOM 2217 N N . CYS A 1 283 ? -4.460 -16.881 30.215 1.00 84.12 283 CYS A N 1
ATOM 2218 C CA . CYS A 1 283 ? -4.967 -18.239 30.341 1.00 84.12 283 CYS A CA 1
ATOM 2219 C C . CYS A 1 283 ? -4.237 -18.992 31.463 1.00 84.12 283 CYS A C 1
ATOM 2221 O O . CYS A 1 283 ? -3.113 -18.643 31.839 1.00 84.12 283 CYS A O 1
ATOM 2223 N N . ARG A 1 284 ? -4.848 -20.064 31.981 1.00 84.31 284 ARG A N 1
ATOM 2224 C CA . ARG A 1 284 ? -4.268 -20.906 33.046 1.00 84.31 284 ARG A CA 1
ATOM 2225 C C . ARG A 1 284 ? -2.833 -21.351 32.757 1.00 84.31 284 ARG A C 1
ATOM 2227 O O . ARG A 1 284 ? -2.022 -21.352 33.679 1.00 84.31 284 ARG A O 1
ATOM 2234 N N . SER A 1 285 ? -2.524 -21.679 31.504 1.00 86.00 285 SER A N 1
ATOM 2235 C CA . SER A 1 285 ? -1.195 -22.140 31.089 1.00 86.00 285 SER A CA 1
ATOM 2236 C C . SER A 1 285 ? -0.156 -21.018 31.082 1.00 86.00 285 SER A C 1
ATOM 2238 O O . SER A 1 285 ? 0.971 -21.223 31.517 1.00 86.00 285 SER A O 1
ATOM 2240 N N . CYS A 1 286 ? -0.528 -19.814 30.639 1.00 79.62 286 CYS A N 1
ATOM 2241 C CA . CYS A 1 286 ? 0.382 -18.665 30.610 1.00 79.62 286 CYS A CA 1
ATOM 2242 C C . CYS A 1 286 ? 0.541 -18.011 31.981 1.00 79.62 286 CYS A C 1
ATOM 2244 O O . CYS A 1 286 ? 1.571 -17.406 32.263 1.00 79.62 286 CYS A O 1
ATOM 2246 N N . ARG A 1 287 ? -0.458 -18.148 32.858 1.00 79.81 287 ARG A N 1
ATOM 2247 C CA . ARG A 1 287 ? -0.497 -17.489 34.165 1.00 79.81 287 ARG A CA 1
ATOM 2248 C C . ARG A 1 287 ? 0.794 -17.661 34.964 1.00 79.81 287 ARG A C 1
ATOM 2250 O O . ARG A 1 287 ? 1.282 -16.675 35.501 1.00 79.81 287 ARG A O 1
ATOM 2257 N N . GLY A 1 288 ? 1.348 -18.872 35.037 1.00 76.94 288 GLY A N 1
ATOM 2258 C CA . GLY A 1 288 ? 2.561 -19.137 35.822 1.00 76.94 288 GLY A CA 1
ATOM 2259 C C . GLY A 1 288 ? 3.767 -18.294 35.391 1.00 76.94 288 GLY A C 1
ATOM 2260 O O . GLY A 1 288 ? 4.556 -17.895 36.240 1.00 76.94 288 GLY A O 1
ATOM 2261 N N . GLY A 1 289 ? 3.867 -17.963 34.099 1.00 74.50 289 GLY A N 1
ATOM 2262 C CA . GLY A 1 289 ? 4.938 -17.122 33.557 1.00 74.50 289 GLY A CA 1
ATOM 2263 C C . GLY A 1 289 ? 4.733 -15.617 33.759 1.00 74.50 289 GLY A C 1
ATOM 2264 O O . GLY A 1 289 ? 5.693 -14.862 33.655 1.00 74.50 289 GLY A O 1
ATOM 2265 N N . HIS A 1 290 ? 3.509 -15.173 34.063 1.00 71.12 290 HIS A N 1
ATOM 2266 C CA . HIS A 1 290 ? 3.159 -13.745 34.162 1.00 71.12 290 HIS A CA 1
ATOM 2267 C C . HIS A 1 290 ? 2.667 -13.315 35.553 1.00 71.12 290 HIS A C 1
ATOM 2269 O O . HIS A 1 290 ? 2.460 -12.129 35.815 1.00 71.12 290 HIS A O 1
ATOM 2275 N N . GLN A 1 291 ? 2.442 -14.263 36.459 1.00 68.75 291 GLN A N 1
ATOM 2276 C CA . GLN A 1 291 ? 2.023 -14.004 37.831 1.00 68.75 291 GLN A CA 1
ATOM 2277 C C . GLN A 1 291 ? 3.238 -13.634 38.674 1.00 68.75 291 GLN A C 1
ATOM 2279 O O . GLN A 1 291 ? 4.257 -14.299 38.579 1.00 68.75 291 GLN A O 1
ATOM 2284 N N . CYS A 1 292 ? 3.147 -12.618 39.533 1.00 59.84 292 CYS A N 1
ATOM 2285 C CA . CYS A 1 292 ? 4.239 -12.277 40.440 1.00 59.84 292 CYS A CA 1
ATOM 2286 C C . CYS A 1 292 ? 4.510 -13.396 41.462 1.00 59.84 292 CYS A C 1
ATOM 2288 O O . CYS A 1 292 ? 3.578 -13.840 42.130 1.00 59.84 292 CYS A O 1
ATOM 2290 N N . ALA A 1 293 ? 5.771 -13.818 41.617 1.00 55.03 293 ALA A N 1
ATOM 2291 C CA . ALA A 1 293 ? 6.140 -14.997 42.400 1.00 55.03 293 ALA A CA 1
ATOM 2292 C 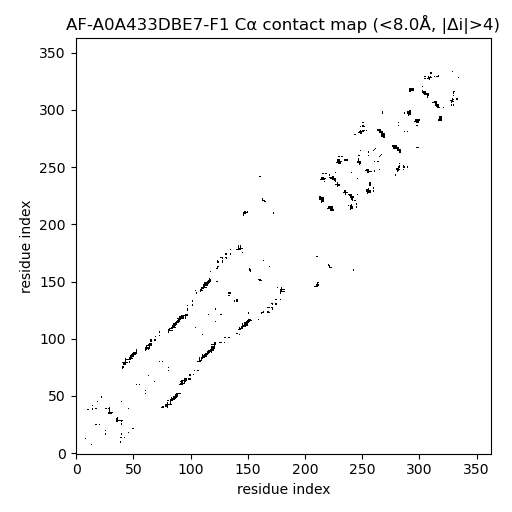C . ALA A 1 293 ? 5.791 -14.893 43.884 1.00 55.03 293 ALA A C 1
ATOM 2294 O O . ALA A 1 293 ? 5.468 -15.924 44.464 1.00 55.03 293 ALA A O 1
ATOM 2295 N N . GLY A 1 294 ? 5.794 -13.704 44.500 1.00 56.19 294 GLY A N 1
ATOM 2296 C CA . GLY A 1 294 ? 5.394 -13.630 45.909 1.00 56.19 294 GLY A CA 1
ATOM 2297 C C . GLY A 1 294 ? 4.188 -12.794 46.282 1.00 56.19 294 GLY A C 1
ATOM 2298 O O . GLY A 1 294 ? 3.690 -13.017 47.377 1.00 56.19 294 GLY A O 1
ATOM 2299 N N . CYS A 1 295 ? 3.635 -11.927 45.425 1.00 60.09 295 CYS A N 1
ATOM 2300 C CA . CYS A 1 295 ? 2.276 -11.417 45.689 1.00 60.09 295 CYS A CA 1
ATOM 2301 C C . CYS A 1 295 ? 1.186 -12.202 44.950 1.00 60.09 295 CYS A C 1
ATOM 2303 O O . CYS A 1 295 ? 0.006 -12.042 45.244 1.00 60.09 295 CYS A O 1
ATOM 2305 N N . GLY A 1 296 ? 1.546 -13.046 43.981 1.00 60.97 296 GLY A N 1
ATOM 2306 C CA . GLY A 1 296 ? 0.586 -13.859 43.249 1.00 60.97 296 GLY A CA 1
ATOM 2307 C C . GLY A 1 296 ? -0.361 -13.068 42.335 1.00 60.97 296 GLY A C 1
ATOM 2308 O O . GLY A 1 296 ? -1.281 -13.669 41.781 1.00 60.97 296 GLY A O 1
ATOM 2309 N N . HIS A 1 297 ? -0.164 -11.762 42.148 1.00 62.09 297 HIS A N 1
ATOM 2310 C CA . HIS A 1 297 ? -0.968 -10.955 41.229 1.00 62.09 297 HIS A CA 1
ATOM 2311 C C . HIS A 1 297 ? -0.390 -10.979 39.808 1.00 62.09 297 HIS A C 1
ATOM 2313 O O . HIS A 1 297 ? 0.826 -10.935 39.621 1.00 62.09 297 HIS A O 1
ATOM 2319 N N . LEU A 1 298 ? -1.275 -11.061 38.813 1.00 58.56 298 LEU A N 1
ATOM 2320 C CA . LEU A 1 298 ? -0.965 -10.820 37.402 1.00 58.56 298 LEU A CA 1
ATOM 2321 C C . LEU A 1 298 ? -0.890 -9.304 37.204 1.00 58.56 298 LEU A C 1
ATOM 2323 O O . LEU A 1 298 ? -1.827 -8.628 37.612 1.00 58.56 298 LEU A O 1
ATOM 2327 N N . TRP A 1 299 ? 0.211 -8.797 36.640 1.00 55.97 299 TRP A N 1
ATOM 2328 C CA . TRP A 1 299 ? 0.458 -7.361 36.419 1.00 55.97 299 TRP A CA 1
ATOM 2329 C C . TRP A 1 299 ? 0.252 -6.482 37.661 1.00 55.97 299 TRP A C 1
ATOM 2331 O O . TRP A 1 299 ? -0.830 -5.972 37.938 1.00 55.97 299 TRP A O 1
ATOM 2341 N N . CYS A 1 300 ? 1.325 -6.245 38.414 1.00 47.19 300 CYS A N 1
ATOM 2342 C CA . CYS A 1 300 ? 1.289 -5.280 39.504 1.00 47.19 300 CYS A CA 1
ATOM 2343 C C . CYS A 1 300 ? 2.016 -3.989 39.078 1.00 47.19 300 CYS A C 1
ATOM 2345 O O . CYS A 1 300 ? 3.243 -4.013 38.974 1.00 47.19 300 CYS A O 1
ATOM 2347 N N . PRO A 1 301 ? 1.309 -2.860 38.870 1.00 43.19 301 PRO A N 1
ATOM 2348 C CA . PRO A 1 301 ? 1.910 -1.611 38.384 1.00 43.19 301 PRO A CA 1
ATOM 2349 C C . PRO A 1 301 ? 2.953 -1.004 39.338 1.00 43.19 301 PRO A C 1
ATOM 2351 O O . PRO A 1 301 ? 3.789 -0.218 38.917 1.00 43.19 301 PRO A O 1
ATOM 2354 N N . LYS A 1 302 ? 2.993 -1.436 40.607 1.00 40.97 302 LYS A N 1
ATOM 2355 C CA . LYS A 1 302 ? 4.069 -1.091 41.557 1.00 40.97 302 LYS A CA 1
ATOM 2356 C C . LYS A 1 302 ? 5.414 -1.794 41.274 1.00 40.97 302 LYS A C 1
ATOM 2358 O O . LYS A 1 302 ? 6.363 -1.573 42.017 1.00 40.97 302 LYS A O 1
ATOM 2363 N N . HIS A 1 303 ? 5.497 -2.658 40.256 1.00 50.41 303 HIS A N 1
ATOM 2364 C CA . HIS A 1 303 ? 6.639 -3.555 40.018 1.00 50.41 303 HIS A CA 1
ATOM 2365 C C . HIS A 1 303 ? 7.179 -3.543 38.573 1.00 50.41 303 HIS A C 1
ATOM 2367 O O . HIS A 1 303 ? 7.985 -4.410 38.214 1.00 50.41 303 HIS A O 1
ATOM 2373 N N . ILE A 1 304 ? 6.759 -2.576 37.750 1.00 47.25 304 ILE A N 1
ATOM 2374 C CA . ILE A 1 304 ? 7.360 -2.325 36.433 1.00 47.25 304 ILE A CA 1
ATOM 2375 C C . ILE A 1 304 ? 8.687 -1.598 36.669 1.00 47.25 304 ILE A C 1
ATOM 2377 O O . ILE A 1 304 ? 8.702 -0.478 37.174 1.00 47.25 304 ILE A O 1
ATOM 2381 N N . VAL A 1 305 ? 9.808 -2.241 36.337 1.00 48.38 305 VAL A N 1
ATOM 2382 C CA . VAL A 1 305 ? 11.095 -1.550 36.233 1.00 48.38 305 VAL A CA 1
ATOM 2383 C C . VAL A 1 305 ? 11.205 -1.069 34.792 1.00 48.38 305 VAL A C 1
ATOM 2385 O O . VAL A 1 305 ? 11.377 -1.885 33.886 1.00 48.38 305 VAL A O 1
ATOM 2388 N N . GLU A 1 306 ? 11.082 0.244 34.584 1.00 49.84 306 GLU A N 1
ATOM 2389 C CA . GLU A 1 306 ? 11.123 0.865 33.250 1.00 49.84 306 GLU A CA 1
ATOM 2390 C C . GLU A 1 306 ? 12.396 0.486 32.481 1.00 49.84 306 GLU A C 1
ATOM 2392 O O . GLU A 1 306 ? 12.350 0.244 31.280 1.00 49.84 306 GLU A O 1
ATOM 2397 N N . THR A 1 307 ? 13.531 0.363 33.175 1.00 55.47 307 THR A N 1
ATOM 2398 C CA . THR A 1 307 ? 14.797 -0.100 32.595 1.00 55.47 307 THR A CA 1
ATOM 2399 C C . THR A 1 307 ? 15.712 -0.686 33.668 1.00 55.47 307 THR A C 1
ATOM 2401 O O . THR A 1 307 ? 15.960 -0.073 34.706 1.00 55.47 307 THR A O 1
ATOM 2404 N N . CYS A 1 308 ? 16.253 -1.881 33.421 1.00 53.66 308 CYS A N 1
ATOM 2405 C CA . CYS A 1 308 ? 17.336 -2.427 34.238 1.00 53.66 308 CYS A CA 1
ATOM 2406 C C . CYS A 1 308 ? 18.592 -1.560 34.078 1.00 53.66 308 CYS A C 1
ATOM 2408 O O . CYS A 1 308 ? 19.104 -1.425 32.972 1.00 53.66 308 CYS A O 1
ATOM 2410 N N . THR A 1 309 ? 19.164 -1.037 35.158 1.00 65.06 309 THR A N 1
ATOM 2411 C CA . THR A 1 309 ? 20.371 -0.194 35.083 1.00 65.06 309 THR A CA 1
ATOM 2412 C C . THR A 1 309 ? 21.623 -0.953 34.639 1.00 65.06 309 THR A C 1
ATOM 2414 O O . THR A 1 309 ? 22.593 -0.326 34.228 1.00 65.06 309 THR A O 1
ATOM 2417 N N . LYS A 1 310 ? 21.622 -2.293 34.707 1.00 63.69 310 LYS A N 1
ATOM 2418 C CA . LYS A 1 310 ? 22.778 -3.136 34.352 1.00 63.69 310 LYS A CA 1
ATOM 2419 C C . LYS A 1 310 ? 22.758 -3.646 32.908 1.00 63.69 310 LYS A C 1
ATOM 2421 O O . LYS A 1 310 ? 23.820 -3.794 32.318 1.00 63.69 310 LYS A O 1
ATOM 2426 N N . CYS A 1 311 ? 21.586 -3.944 32.347 1.00 63.94 311 CYS A N 1
ATOM 2427 C CA . CYS A 1 311 ? 21.471 -4.454 30.972 1.00 63.94 311 CYS A CA 1
ATOM 2428 C C . CYS A 1 311 ? 20.550 -3.635 30.069 1.00 63.94 311 CYS A C 1
ATOM 2430 O O . CYS A 1 311 ? 20.372 -4.003 28.914 1.00 63.94 311 CYS A O 1
ATOM 2432 N N . HIS A 1 312 ? 19.936 -2.571 30.588 1.00 59.47 312 HIS A N 1
ATOM 2433 C CA . HIS A 1 312 ? 18.983 -1.709 29.882 1.00 59.47 312 HIS A CA 1
ATOM 2434 C C . HIS A 1 312 ? 17.747 -2.427 29.314 1.00 59.47 312 HIS A C 1
ATOM 2436 O O . HIS A 1 312 ? 16.968 -1.827 28.583 1.00 59.47 312 HIS A O 1
ATOM 2442 N N . VAL A 1 313 ? 17.513 -3.689 29.689 1.00 50.78 313 VAL A N 1
ATOM 2443 C CA . VAL A 1 313 ? 16.309 -4.436 29.311 1.00 50.78 313 VAL A CA 1
ATOM 2444 C C . VAL A 1 313 ? 15.150 -4.016 30.218 1.00 50.78 313 VAL A C 1
ATOM 2446 O O . VAL A 1 313 ? 15.285 -4.022 31.447 1.00 50.78 313 VAL A O 1
ATOM 2449 N N . ALA A 1 314 ? 14.014 -3.660 29.618 1.00 48.41 314 ALA A N 1
ATOM 2450 C CA . ALA A 1 314 ? 12.754 -3.442 30.324 1.00 48.41 314 ALA A CA 1
ATOM 2451 C C . ALA A 1 314 ? 12.246 -4.782 30.884 1.00 48.41 314 ALA A C 1
ATOM 2453 O O . ALA A 1 314 ? 12.176 -5.775 30.155 1.00 48.41 314 ALA A O 1
ATOM 2454 N N . GLY A 1 315 ? 11.939 -4.858 32.182 1.00 48.53 315 GLY A N 1
ATOM 2455 C CA . GLY A 1 315 ? 11.651 -6.145 32.817 1.00 48.53 315 GLY A CA 1
ATOM 2456 C C . GLY A 1 315 ? 10.886 -6.071 34.137 1.00 48.53 315 GLY A C 1
ATOM 2457 O O . GLY A 1 315 ? 10.866 -5.059 34.830 1.00 48.53 315 GLY A O 1
ATOM 2458 N N . TRP A 1 316 ? 10.248 -7.191 34.475 1.00 47.75 316 TRP A N 1
ATOM 2459 C CA . TRP A 1 316 ? 9.249 -7.326 35.534 1.00 47.75 316 TRP A CA 1
ATOM 2460 C C . TRP A 1 316 ? 9.907 -7.735 36.856 1.00 47.75 316 TRP A C 1
ATOM 2462 O O . TRP A 1 316 ? 10.635 -8.727 36.903 1.00 47.75 316 TRP A O 1
ATOM 2472 N N . CYS A 1 317 ? 9.650 -7.000 37.941 1.00 43.44 317 CYS A N 1
ATOM 2473 C CA . CYS A 1 317 ? 10.100 -7.395 39.274 1.00 43.44 317 CYS A CA 1
ATOM 2474 C C . CYS A 1 317 ? 9.064 -8.311 39.934 1.00 43.44 317 CYS A C 1
ATOM 2476 O O . CYS A 1 317 ? 7.886 -7.971 40.048 1.00 43.44 317 CYS A O 1
ATOM 2478 N N . GLN A 1 318 ? 9.514 -9.461 40.427 1.00 46.16 318 GLN A N 1
ATOM 2479 C CA . GLN A 1 318 ? 8.742 -10.272 41.352 1.00 46.16 318 GLN A CA 1
ATOM 2480 C C . GLN A 1 318 ? 9.323 -10.100 42.761 1.00 46.16 318 GLN A C 1
ATOM 2482 O O . GLN A 1 318 ? 10.426 -10.551 43.049 1.00 46.16 318 GLN A O 1
ATOM 2487 N N . THR A 1 319 ? 8.531 -9.552 43.682 1.00 37.88 319 THR A N 1
ATOM 2488 C CA . THR A 1 319 ? 8.608 -9.807 45.139 1.00 37.88 319 THR A CA 1
ATOM 2489 C C . THR A 1 319 ? 9.560 -9.001 46.047 1.00 37.88 319 THR A C 1
ATOM 2491 O O . THR A 1 319 ? 9.253 -8.882 47.228 1.00 37.88 319 THR A O 1
ATOM 2494 N N . CYS A 1 320 ? 10.661 -8.403 45.587 1.00 41.91 320 CYS A N 1
ATOM 2495 C CA . CYS A 1 320 ? 11.750 -7.981 46.498 1.00 41.91 320 CYS A CA 1
ATOM 2496 C C . CYS A 1 320 ? 12.061 -6.474 46.533 1.00 41.91 320 CYS A C 1
ATOM 2498 O O . CYS A 1 320 ? 13.184 -6.093 46.860 1.00 41.91 320 CYS A O 1
ATOM 2500 N N . ALA A 1 321 ? 11.077 -5.604 46.277 1.00 34.81 321 ALA A N 1
ATOM 2501 C CA . ALA A 1 321 ? 11.174 -4.169 46.579 1.00 34.81 321 ALA A CA 1
ATOM 2502 C C . ALA A 1 321 ? 11.157 -3.912 48.106 1.00 34.81 321 ALA A C 1
ATOM 2504 O O . ALA A 1 321 ? 10.405 -3.084 48.617 1.00 34.81 321 ALA A O 1
ATOM 2505 N N . VAL A 1 322 ? 11.969 -4.652 48.866 1.00 35.28 322 VAL A N 1
ATOM 2506 C CA . VAL A 1 322 ? 12.343 -4.258 50.216 1.00 35.28 322 VAL A CA 1
ATOM 2507 C C . VAL A 1 322 ? 13.211 -3.020 50.050 1.00 35.28 322 VAL A C 1
ATOM 2509 O O . VAL A 1 322 ? 14.299 -3.061 49.482 1.00 35.28 322 VAL A O 1
ATOM 2512 N N . GLN A 1 323 ? 12.652 -1.906 50.510 1.00 42.50 323 GLN A N 1
ATOM 2513 C CA . GLN A 1 323 ? 13.330 -0.669 50.869 1.00 42.50 323 GLN A CA 1
ATOM 2514 C C . GLN A 1 323 ? 14.840 -0.843 51.101 1.00 42.50 323 GLN A C 1
ATOM 2516 O O . GLN A 1 323 ? 15.229 -1.549 52.031 1.00 42.50 323 GLN A O 1
ATOM 2521 N N . ARG A 1 324 ? 15.660 -0.122 50.323 1.00 34.62 324 ARG A N 1
ATOM 2522 C CA . ARG A 1 324 ? 16.802 0.708 50.782 1.00 34.62 324 ARG A CA 1
ATOM 2523 C C . ARG A 1 324 ? 17.647 1.164 49.582 1.00 34.62 324 ARG A C 1
ATOM 2525 O O . ARG A 1 324 ? 18.619 0.517 49.226 1.00 34.62 324 ARG A O 1
ATOM 2532 N N . GLY A 1 325 ? 17.267 2.289 48.968 1.00 43.72 325 GLY A N 1
ATOM 2533 C CA . GLY A 1 325 ? 18.185 3.216 48.277 1.00 43.72 325 GLY A CA 1
ATOM 2534 C C . GLY A 1 325 ? 19.196 2.674 47.249 1.00 43.72 325 GLY A C 1
ATOM 2535 O O . GLY A 1 325 ? 20.261 3.269 47.127 1.00 43.72 325 GLY A O 1
ATOM 2536 N N . GLY A 1 326 ? 18.912 1.579 46.534 1.00 50.94 326 GLY A N 1
ATOM 2537 C CA . GLY A 1 326 ? 19.814 0.978 45.53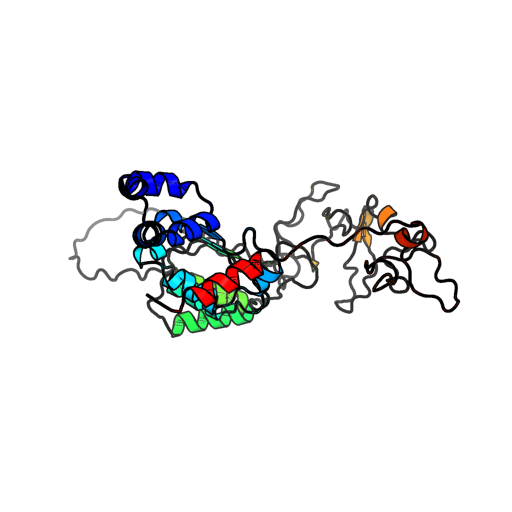8 1.00 50.94 326 GLY A CA 1
ATOM 2538 C C . GLY A 1 326 ? 19.292 1.051 44.096 1.00 50.94 326 GLY A C 1
ATOM 2539 O O . GLY A 1 326 ? 18.096 1.228 43.872 1.00 50.94 326 GLY A O 1
ATOM 2540 N N . ALA A 1 327 ? 20.195 0.911 43.117 1.00 55.47 327 ALA A N 1
ATOM 2541 C CA . ALA A 1 327 ? 19.884 0.929 41.682 1.00 55.47 327 ALA A CA 1
ATOM 2542 C C . ALA A 1 327 ? 19.003 -0.263 41.241 1.00 55.47 327 ALA A C 1
ATOM 2544 O O . ALA A 1 327 ? 19.146 -1.375 41.748 1.00 55.47 327 ALA A O 1
ATOM 2545 N N . LEU A 1 328 ? 18.115 -0.034 40.266 1.00 55.97 328 LEU A N 1
ATOM 2546 C CA . LEU A 1 328 ? 17.127 -1.004 39.770 1.00 55.97 328 LEU A CA 1
ATOM 2547 C C . LEU A 1 328 ? 17.758 -2.032 38.809 1.00 55.97 328 LEU A C 1
ATOM 2549 O O . LEU A 1 328 ? 18.075 -1.698 37.672 1.00 55.97 328 LEU A O 1
ATOM 2553 N N . VAL A 1 329 ? 17.909 -3.293 39.222 1.00 54.75 329 VAL A N 1
ATOM 2554 C CA . VAL A 1 329 ? 18.510 -4.370 38.402 1.00 54.75 329 VAL A CA 1
ATOM 2555 C C . VAL A 1 329 ? 17.508 -5.522 38.208 1.00 54.75 329 VAL A C 1
ATOM 2557 O O . VAL A 1 329 ? 16.831 -5.906 39.158 1.00 54.75 329 VAL A O 1
ATOM 2560 N N . CYS A 1 330 ? 17.383 -6.078 36.994 1.00 52.66 330 CYS A N 1
ATOM 2561 C CA . CYS A 1 330 ? 16.453 -7.179 36.688 1.00 52.66 330 CYS A CA 1
ATOM 2562 C C . CYS A 1 330 ? 16.956 -8.546 37.188 1.00 52.66 330 CYS A C 1
ATOM 2564 O O . CYS A 1 330 ? 18.160 -8.742 37.353 1.00 52.66 330 CYS A O 1
ATOM 2566 N N . ALA A 1 331 ? 16.049 -9.518 37.354 1.00 48.66 331 ALA A N 1
ATOM 2567 C CA . ALA A 1 331 ? 16.363 -10.854 37.882 1.00 48.66 331 ALA A CA 1
ATOM 2568 C C . ALA A 1 331 ? 17.514 -11.557 37.132 1.00 48.66 331 ALA A C 1
ATOM 2570 O O . ALA A 1 331 ? 18.446 -12.054 37.756 1.00 48.66 331 ALA A O 1
ATOM 2571 N N . GLY A 1 332 ? 17.536 -11.489 35.795 1.00 51.59 332 GLY A N 1
ATOM 2572 C CA . GLY A 1 332 ? 18.620 -12.079 34.997 1.00 51.59 332 GLY A CA 1
ATOM 2573 C C . GLY A 1 332 ? 19.995 -11.439 35.236 1.00 51.59 332 GLY A C 1
ATOM 2574 O O . GLY A 1 332 ? 21.020 -12.101 35.110 1.00 51.59 332 GLY A O 1
ATOM 2575 N N . CYS A 1 333 ? 20.032 -10.164 35.628 1.00 57.53 333 CYS A N 1
ATOM 2576 C CA . CYS A 1 333 ? 21.262 -9.445 35.952 1.00 57.53 333 CYS A CA 1
ATOM 2577 C C . CYS A 1 333 ? 21.711 -9.598 37.408 1.00 57.53 333 CYS A C 1
ATOM 2579 O O . CYS A 1 333 ? 22.886 -9.342 37.699 1.00 57.53 333 CYS A O 1
ATOM 2581 N N . VAL A 1 334 ? 20.796 -9.984 38.299 1.00 57.59 334 VAL A N 1
ATOM 2582 C CA . VAL A 1 334 ? 21.095 -10.337 39.692 1.00 57.59 334 VAL A CA 1
ATOM 2583 C C . VAL A 1 334 ? 21.861 -11.663 39.740 1.00 57.59 334 VAL A C 1
ATOM 2585 O O . VAL A 1 334 ? 22.849 -11.757 40.465 1.00 57.59 334 VAL A O 1
ATOM 2588 N N . ASP A 1 335 ? 21.504 -12.620 38.879 1.00 50.25 335 ASP A N 1
ATOM 2589 C CA . ASP A 1 335 ? 22.123 -13.954 38.856 1.00 50.25 335 ASP A CA 1
ATOM 2590 C C . ASP A 1 335 ? 23.342 -14.069 37.919 1.00 50.25 335 ASP A C 1
ATOM 2592 O O . ASP A 1 335 ? 24.156 -14.988 38.044 1.00 50.25 335 ASP A O 1
ATOM 2596 N N . SER A 1 336 ? 23.537 -13.121 36.995 1.00 49.12 336 SER A N 1
ATOM 2597 C CA . SER A 1 336 ? 24.680 -13.134 36.077 1.00 49.12 336 SER A CA 1
ATOM 2598 C C . SER A 1 336 ? 25.941 -12.525 36.720 1.00 49.12 336 SER A C 1
ATOM 2600 O O . SER A 1 336 ? 26.140 -11.297 36.710 1.00 49.12 336 SER A O 1
ATOM 2602 N N . LYS A 1 337 ? 26.838 -13.379 37.226 1.00 40.75 337 LYS A N 1
ATOM 2603 C CA . LYS A 1 337 ? 28.269 -13.046 37.326 1.00 40.75 337 LYS A CA 1
ATOM 2604 C C . LYS A 1 337 ? 28.888 -13.050 35.921 1.00 40.75 337 LYS A C 1
ATOM 2606 O O . LYS A 1 337 ? 28.753 -14.022 35.191 1.00 40.75 337 LYS A O 1
ATOM 2611 N N . GLU A 1 338 ? 29.511 -11.919 35.588 1.00 49.88 338 GLU A N 1
ATOM 2612 C CA . GLU A 1 338 ? 30.468 -11.642 34.504 1.00 49.88 338 GLU A CA 1
ATOM 2613 C C . GLU A 1 338 ? 30.374 -12.437 33.189 1.00 49.88 338 GLU A C 1
ATOM 2615 O O . GLU A 1 338 ? 30.815 -13.580 33.087 1.00 49.88 338 GLU A O 1
ATOM 2620 N N . LYS A 1 339 ? 29.981 -11.735 32.116 1.00 33.25 339 LYS A N 1
ATOM 2621 C CA . LYS A 1 339 ? 30.588 -11.901 30.785 1.00 33.25 339 LYS A CA 1
ATOM 2622 C C . LYS A 1 339 ? 30.342 -10.657 29.928 1.00 33.25 339 LYS A C 1
ATOM 2624 O O . LYS A 1 339 ? 29.265 -10.477 29.370 1.00 33.25 339 LYS A O 1
ATOM 2629 N N . MET A 1 340 ? 31.359 -9.800 29.831 1.00 39.50 340 MET A N 1
ATOM 2630 C CA . MET A 1 340 ? 31.471 -8.807 28.760 1.00 39.50 340 MET A CA 1
ATOM 2631 C C . MET A 1 340 ? 31.513 -9.530 27.408 1.00 39.50 340 MET A C 1
ATOM 2633 O O . MET A 1 340 ? 32.274 -10.488 27.245 1.00 39.50 340 MET A O 1
ATOM 2637 N N . ARG A 1 341 ? 30.750 -9.045 26.424 1.00 33.50 341 ARG A N 1
ATOM 2638 C CA . ARG A 1 341 ? 31.029 -9.298 25.008 1.00 33.50 341 ARG A CA 1
ATOM 2639 C C . ARG A 1 341 ? 30.961 -8.005 24.208 1.00 33.50 341 ARG A C 1
ATOM 2641 O O . ARG A 1 341 ? 30.093 -7.167 24.412 1.00 33.50 341 ARG A O 1
ATOM 2648 N N . SER A 1 342 ? 31.970 -7.916 23.359 1.00 34.12 342 SER A N 1
ATOM 2649 C CA . SER A 1 342 ? 32.451 -6.836 22.516 1.00 34.12 342 SER A CA 1
ATOM 2650 C C . SER A 1 342 ? 31.517 -6.481 21.364 1.00 34.12 342 SER A C 1
ATOM 2652 O O . SER A 1 342 ? 30.974 -7.368 20.705 1.00 34.12 342 SER A O 1
ATOM 2654 N N . GLU A 1 343 ? 31.437 -5.183 21.082 1.00 33.12 343 GLU A N 1
ATOM 2655 C CA . GLU A 1 343 ? 30.946 -4.614 19.827 1.00 33.12 343 GLU A CA 1
ATOM 2656 C C . GLU A 1 343 ? 31.833 -5.039 18.646 1.00 33.12 343 GLU A C 1
ATOM 2658 O O . GLU A 1 343 ? 33.061 -5.056 18.752 1.00 33.12 343 GLU A O 1
ATOM 2663 N N . GLY A 1 344 ? 31.203 -5.363 17.516 1.00 33.81 344 GLY A N 1
ATOM 2664 C CA . GLY A 1 344 ? 31.872 -5.662 16.254 1.00 33.81 344 GLY A CA 1
ATOM 2665 C C . GLY A 1 344 ? 31.006 -5.275 15.053 1.00 33.81 344 GLY A C 1
ATOM 2666 O O . GLY A 1 344 ? 29.985 -5.903 14.799 1.00 33.81 344 GLY A O 1
ATOM 2667 N N . ASP A 1 345 ? 31.470 -4.236 14.355 1.00 39.53 345 ASP A N 1
ATOM 2668 C CA . ASP A 1 345 ? 31.315 -3.891 12.934 1.00 39.53 345 ASP A CA 1
ATOM 2669 C C . ASP A 1 345 ? 29.924 -3.750 12.287 1.00 39.53 345 ASP A C 1
ATOM 2671 O O . ASP A 1 345 ? 29.326 -4.694 11.779 1.00 39.53 345 ASP A O 1
ATOM 2675 N N . GLY A 1 346 ? 29.495 -2.491 12.113 1.00 34.78 346 GLY A N 1
ATOM 2676 C CA . GLY A 1 346 ? 28.317 -2.131 11.319 1.00 34.78 346 GLY A CA 1
ATOM 2677 C C . GLY A 1 346 ? 28.432 -0.791 10.589 1.00 34.78 346 GLY A C 1
ATOM 2678 O O . GLY A 1 346 ? 27.716 0.139 10.939 1.00 34.78 346 GLY A O 1
ATOM 2679 N N . LYS A 1 347 ? 29.306 -0.649 9.574 1.00 46.75 347 LYS A N 1
ATOM 2680 C CA . LYS A 1 347 ? 29.368 0.575 8.725 1.00 46.75 347 LYS A CA 1
ATOM 2681 C C . LYS A 1 347 ? 29.725 0.332 7.246 1.00 46.75 347 LYS A C 1
ATOM 2683 O O . LYS A 1 347 ? 30.508 1.072 6.658 1.00 46.75 347 LYS A O 1
ATOM 2688 N N . TRP A 1 348 ? 29.126 -0.666 6.595 1.00 45.56 348 TRP A N 1
ATOM 2689 C CA . TRP A 1 348 ? 29.326 -0.890 5.149 1.00 45.56 348 TRP A CA 1
ATOM 2690 C C . TRP A 1 348 ? 28.603 0.146 4.257 1.00 45.56 348 TRP A C 1
ATOM 2692 O O . TRP A 1 348 ? 29.079 0.468 3.170 1.00 45.56 348 TRP A O 1
ATOM 2702 N N . TRP A 1 349 ? 27.497 0.738 4.721 1.00 48.19 349 TRP A N 1
ATOM 2703 C 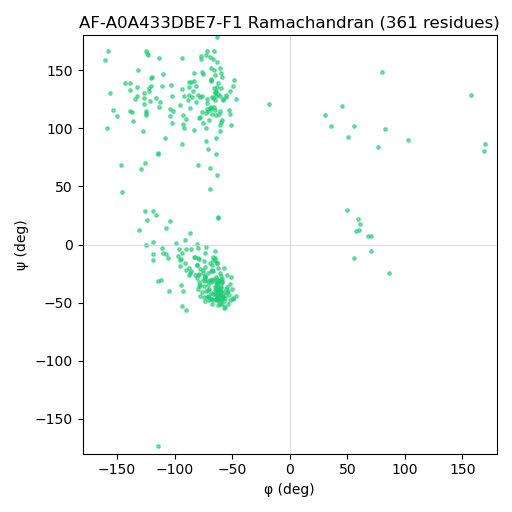CA . TRP A 1 349 ? 26.674 1.692 3.957 1.00 48.19 349 TRP A CA 1
ATOM 2704 C C . TRP A 1 349 ? 27.259 3.115 3.883 1.00 48.19 349 TRP A C 1
ATOM 2706 O O . TRP A 1 349 ? 26.993 3.839 2.924 1.00 48.19 349 TRP A O 1
ATOM 2716 N N . GLN A 1 350 ? 28.153 3.497 4.807 1.00 43.78 350 GLN A N 1
ATOM 2717 C CA . GLN A 1 350 ? 28.940 4.737 4.687 1.00 43.78 350 GLN A CA 1
ATOM 2718 C C . GLN A 1 350 ? 29.851 4.730 3.449 1.00 43.78 350 GLN A C 1
ATOM 2720 O O . GLN A 1 350 ? 30.257 5.788 2.973 1.00 43.78 350 GLN A O 1
ATOM 2725 N N . LYS A 1 351 ? 30.142 3.544 2.899 1.00 45.75 351 LYS A N 1
ATOM 2726 C CA . LYS A 1 351 ? 30.876 3.365 1.642 1.00 45.75 351 LYS A CA 1
ATOM 2727 C C . LYS A 1 351 ? 29.984 3.583 0.409 1.00 45.75 351 LYS A C 1
ATOM 2729 O O . LYS A 1 351 ? 30.487 4.002 -0.623 1.00 45.75 351 LYS A O 1
ATOM 2734 N N . LEU A 1 352 ? 28.671 3.364 0.533 1.00 42.81 352 LEU A N 1
ATOM 2735 C CA . LEU A 1 352 ? 27.679 3.526 -0.539 1.00 42.81 352 LEU A CA 1
ATOM 2736 C C . LEU A 1 352 ? 27.319 5.004 -0.763 1.00 42.81 352 LEU A C 1
ATOM 2738 O O . LEU A 1 352 ? 27.381 5.481 -1.889 1.00 42.81 352 LEU A O 1
ATOM 2742 N N . LEU A 1 353 ? 27.096 5.760 0.317 1.00 44.44 353 LEU A N 1
ATOM 2743 C CA . LEU A 1 353 ? 26.840 7.210 0.248 1.00 44.44 353 LEU A CA 1
ATOM 2744 C C . LEU A 1 353 ? 28.066 8.029 -0.192 1.00 44.44 353 LEU A C 1
ATOM 2746 O O . LEU A 1 353 ? 27.934 9.154 -0.674 1.00 44.44 353 LEU A O 1
ATOM 2750 N N . ARG A 1 354 ? 29.277 7.484 -0.017 1.00 45.22 354 ARG A N 1
ATOM 2751 C CA . ARG A 1 354 ? 30.519 8.145 -0.442 1.00 45.22 354 ARG A CA 1
ATOM 2752 C C . ARG A 1 354 ? 30.737 8.020 -1.958 1.00 45.22 354 ARG A C 1
ATOM 2754 O O . ARG A 1 354 ? 31.164 8.986 -2.578 1.00 45.22 354 ARG A O 1
ATOM 2761 N N . LEU A 1 355 ? 30.343 6.893 -2.560 1.00 47.12 355 LEU A N 1
ATOM 2762 C CA . LEU A 1 355 ? 30.466 6.656 -4.005 1.00 47.12 355 LEU A CA 1
ATOM 2763 C C . LEU A 1 355 ? 29.496 7.508 -4.844 1.00 47.12 355 LEU A C 1
ATOM 2765 O O . LEU A 1 355 ? 29.859 7.935 -5.937 1.00 47.12 355 LEU A O 1
ATOM 2769 N N . GLU A 1 356 ? 28.310 7.844 -4.326 1.00 48.94 356 GLU A N 1
ATOM 2770 C CA . GLU A 1 356 ? 27.369 8.742 -5.021 1.00 48.94 356 GLU A CA 1
ATOM 2771 C C . GLU A 1 356 ? 27.809 10.214 -5.002 1.00 48.94 356 GLU A C 1
ATOM 2773 O O . GLU A 1 356 ? 27.580 10.940 -5.969 1.00 48.94 356 GLU A O 1
ATOM 2778 N N . ARG A 1 357 ? 28.503 10.667 -3.947 1.00 45.97 357 ARG A N 1
ATOM 2779 C CA . ARG A 1 357 ? 29.079 12.026 -3.911 1.00 45.97 357 ARG A CA 1
ATOM 2780 C C . ARG A 1 357 ? 30.307 12.182 -4.802 1.00 45.97 357 ARG A C 1
ATOM 2782 O O . ARG A 1 357 ? 30.575 13.288 -5.266 1.00 45.97 357 ARG A O 1
ATOM 2789 N N . GLU A 1 358 ? 31.050 11.104 -5.029 1.00 48.28 358 GLU A N 1
ATOM 2790 C CA . GLU A 1 358 ? 32.273 11.124 -5.836 1.00 48.28 358 GLU A CA 1
ATOM 2791 C C . GLU A 1 358 ? 31.987 10.913 -7.335 1.00 48.28 358 GLU A C 1
ATOM 2793 O O . GLU A 1 358 ? 32.702 11.463 -8.168 1.00 48.28 358 GLU A O 1
ATOM 2798 N N . GLY A 1 359 ? 30.890 10.236 -7.699 1.00 45.22 359 GLY A N 1
ATOM 2799 C CA . GLY A 1 359 ? 30.467 10.043 -9.096 1.00 45.22 359 GLY A CA 1
ATOM 2800 C C . GLY A 1 359 ? 29.867 11.277 -9.792 1.00 45.22 359 GLY A C 1
ATOM 2801 O O . GLY A 1 359 ? 29.625 11.237 -10.994 1.00 45.22 359 GLY A O 1
ATOM 2802 N N . GLY A 1 360 ? 29.632 12.376 -9.063 1.00 41.72 360 GLY A N 1
ATOM 2803 C CA . GLY A 1 360 ? 29.046 13.620 -9.586 1.00 41.72 360 GLY A CA 1
ATOM 2804 C C . GLY A 1 360 ? 30.050 14.663 -10.094 1.00 41.72 360 GLY A C 1
ATOM 2805 O O . GLY A 1 360 ? 29.647 15.768 -10.458 1.00 41.72 360 GLY A O 1
ATOM 2806 N N . LYS A 1 361 ? 31.356 14.362 -10.106 1.00 42.47 361 LYS A N 1
ATOM 2807 C CA . LYS A 1 361 ? 32.384 15.252 -10.666 1.00 42.47 361 LYS A CA 1
ATOM 2808 C C . LYS A 1 361 ? 33.251 14.514 -11.683 1.00 42.47 361 LYS A C 1
ATOM 2810 O O . LYS A 1 361 ? 34.238 13.889 -11.319 1.00 42.47 361 LYS A O 1
ATOM 2815 N N . GLY A 1 362 ? 32.910 14.694 -12.957 1.00 40.25 362 GLY A N 1
ATOM 2816 C CA . GLY A 1 362 ? 33.824 14.500 -14.081 1.00 40.25 362 GLY A CA 1
ATOM 2817 C C . GLY A 1 362 ? 33.633 13.205 -14.865 1.00 40.25 362 GLY A C 1
ATOM 2818 O O . GLY A 1 362 ? 34.307 12.215 -14.596 1.00 40.25 362 GLY A O 1
ATOM 2819 N N . LEU A 1 363 ? 32.779 13.270 -15.888 1.00 33.75 363 LEU A N 1
ATOM 2820 C CA . LEU A 1 363 ? 33.149 13.075 -17.296 1.00 33.75 363 LEU A CA 1
ATOM 2821 C C . LEU A 1 363 ? 32.052 13.653 -18.191 1.00 33.75 363 LEU A C 1
ATOM 2823 O O . LEU A 1 363 ? 30.873 13.302 -17.963 1.00 33.75 363 LEU A O 1
#

Solvent-accessible surface area (backbone atoms only — not comparable to full-atom values): 21615 Å² total; per-residue (Å²): 135,82,71,69,70,70,75,68,52,55,69,68,59,52,49,60,58,50,69,75,46,55,72,72,54,44,55,53,50,25,69,74,42,73,66,45,26,50,57,54,41,52,35,32,80,72,37,31,63,41,63,73,44,72,92,52,53,72,70,55,23,44,66,40,31,33,67,57,52,49,56,58,59,64,69,36,42,73,64,14,27,52,29,21,27,32,40,32,49,38,56,25,15,64,49,34,39,61,64,40,52,53,53,48,61,74,57,26,46,44,26,27,35,42,34,41,20,52,20,71,49,55,48,59,60,62,45,25,50,47,47,51,49,43,53,71,77,40,72,84,60,52,30,70,48,55,51,42,64,41,66,61,52,85,70,90,51,87,92,57,72,79,79,48,56,72,64,37,50,52,45,39,52,51,40,52,51,58,27,34,56,73,74,78,74,80,77,85,80,78,84,91,75,91,85,83,93,78,94,77,87,82,79,78,72,82,76,75,75,68,42,91,73,42,61,9,77,86,76,60,65,41,60,19,46,80,44,72,46,11,72,85,78,59,51,65,92,52,68,36,37,15,72,92,72,49,50,42,16,76,74,76,65,47,34,35,40,88,78,49,30,76,75,46,24,56,72,29,83,49,84,56,89,83,51,103,54,61,77,43,25,36,30,70,83,43,32,76,83,54,32,26,81,69,77,64,44,59,76,56,84,94,31,67,40,83,47,15,75,82,76,63,50,66,45,74,58,56,73,70,88,68,88,74,100,69,86,56,65,40,70,74,64,72,72,53,79,84,81,92,80,81,91,80,90,89,69,74,61,66,57,56,65,50,51,62,67,57,71,75,67,85,133

Secondary structure (DSSP, 8-state):
---HHHHTS-HHHHHHHHTTS-HHHHHHHHTT-HHHHHHHHT-GGGGSEEESSTT--HHHHHH--HHHHHHHHHTS-HHHHHH--EEE-TT--TT--HHHHHHHHHH-TT--EEE-TT-TT--HHHHHHHHHHHHHH-TT---TT--EEE----S--GGG-----HHHHHHHHHHHHHHH-------------------------------S-EEPTTTSSSEEEEPPPPTTT---S-SEE-TTT-EE-TTT--EE-HHHHHHHEEEE---SSS-SS--EEEEHHHHHHHB-TTT--B--GGGEES--TTT---EE--S---SSS-----HHHHH------------STHHHHHHHHHTTS--

Mean predicted aligned error: 17.01 Å